Protein AF-A0A397EGX6-F1 (afdb_monomer)

Mean predicted aligned error: 10.91 Å

Nearest PDB structures (foldseek):
  8op8-assembly1_A  TM=8.442E-01  e=5.517E-14  Thermochaetoides thermophila
  6xmq-assembly1_A  TM=8.267E-01  e=3.565E-12  Saccharomyces cerevisiae S288C
  6xms-assembly1_A  TM=8.238E-01  e=6.002E-12  Saccharomyces cerevisiae S288C
  6xmp-assembly1_A  TM=8.247E-01  e=1.011E-11  Saccharomyces cerevisiae S288C
  6xmu-assembly1_A  TM=8.070E-01  e=1.516E-11  Saccharomyces cerevisiae S288C

pLDDT: mean 84.73, std 12.97, range [33.72, 96.94]

Sequence (310 aa):
MAKLTWTGRSITQLSLHRRRTNIGNLEYGLEHVPFLLLHAYNLFWCYQTSGQPYAIALEELEESGFDIQRILNPPTDEDLAGLAASALSSASAAGGATGADDVQIPPLPNPFLPGIAPLLCLLAVLCLHILMRLMQVWSTRVLTFIKYTPVATLSDATFVKVVPRAYRGKSVIVPLEQHVLSTGEKSAPFFMFQKHKYVGEQSNDDGSICFRKLKAPVTATVATYVNATGVASDAAYNRMLDLYGRNEFSIPQPTFIKMYQEQLVEPLTVFQIFSVLLYMLDEYWQYSLFTLVMILMFEGVTVFSRLKNL

Radius of gyration: 35.05 Å; Cα contacts (8 Å, |Δi|>4): 312; chains: 1; bounding box: 95×38×104 Å

Structure (mmCIF, N/CA/C/O backbone):
data_AF-A0A397EGX6-F1
#
_entry.id   AF-A0A397EGX6-F1
#
loop_
_atom_site.group_PDB
_atom_site.id
_atom_site.type_symbol
_atom_site.label_atom_id
_atom_site.label_alt_id
_atom_site.label_comp_id
_atom_site.label_asym_id
_atom_site.label_entity_id
_atom_site.label_seq_id
_atom_site.pdbx_PDB_ins_code
_atom_site.Cartn_x
_atom_site.Cartn_y
_atom_site.Cartn_z
_atom_site.occupancy
_atom_site.B_iso_or_equiv
_atom_site.auth_seq_id
_atom_site.auth_comp_id
_atom_site.auth_asym_id
_atom_site.auth_atom_id
_atom_site.pdbx_PDB_model_num
ATOM 1 N N . MET A 1 1 ? -31.038 -1.651 -1.223 1.00 50.75 1 MET A N 1
ATOM 2 C CA . MET A 1 1 ? -29.772 -1.670 -0.451 1.00 50.75 1 MET A CA 1
ATOM 3 C C . MET A 1 1 ? -30.131 -1.737 1.020 1.00 50.75 1 MET A C 1
ATOM 5 O O . MET A 1 1 ? -30.882 -0.875 1.460 1.00 50.75 1 MET A O 1
ATOM 9 N N . ALA A 1 2 ? -29.652 -2.742 1.758 1.00 59.97 2 ALA A N 1
ATOM 10 C CA . ALA A 1 2 ? -29.836 -2.784 3.207 1.00 59.97 2 ALA A CA 1
ATOM 11 C C . ALA A 1 2 ? -29.236 -1.513 3.830 1.00 59.97 2 ALA A C 1
ATOM 13 O O . ALA A 1 2 ? -28.121 -1.108 3.487 1.00 59.97 2 ALA A O 1
ATOM 14 N N . LYS A 1 3 ? -29.999 -0.837 4.691 1.00 78.00 3 LYS A N 1
ATOM 15 C CA . LYS A 1 3 ? -29.559 0.405 5.328 1.00 78.00 3 LYS A CA 1
ATOM 16 C C . LYS A 1 3 ? -28.495 0.060 6.368 1.00 78.00 3 LYS A C 1
ATOM 18 O O . LYS A 1 3 ? -28.801 -0.584 7.368 1.00 78.00 3 LYS A O 1
ATOM 23 N N . LEU A 1 4 ? -27.258 0.479 6.109 1.00 86.50 4 LEU A N 1
ATOM 24 C CA . LEU A 1 4 ? -26.134 0.290 7.017 1.00 86.50 4 LEU A CA 1
ATOM 25 C C . LEU A 1 4 ? -25.977 1.522 7.905 1.00 86.50 4 LEU A C 1
ATOM 27 O O . LEU A 1 4 ? -25.702 2.619 7.416 1.00 86.50 4 LEU A O 1
ATOM 31 N N . THR A 1 5 ? -26.157 1.344 9.206 1.00 90.00 5 THR A N 1
ATOM 32 C CA . THR A 1 5 ? -26.028 2.403 10.209 1.00 90.00 5 THR A CA 1
ATOM 33 C C . THR A 1 5 ? -24.951 2.049 11.227 1.00 90.00 5 THR A C 1
ATOM 35 O O . THR A 1 5 ? -24.509 0.906 11.348 1.00 90.00 5 THR A O 1
ATOM 38 N N . TRP A 1 6 ? -24.459 3.053 11.942 1.00 91.81 6 TRP A N 1
ATOM 39 C CA . TRP A 1 6 ? -23.494 2.861 13.016 1.00 91.81 6 TRP A CA 1
ATOM 40 C C . TRP A 1 6 ? -23.693 3.912 14.095 1.00 91.81 6 TRP A C 1
ATOM 42 O O . TRP A 1 6 ? -24.299 4.963 13.883 1.00 91.81 6 TRP A O 1
ATOM 52 N N . THR A 1 7 ? -23.148 3.633 15.271 1.00 88.88 7 THR A 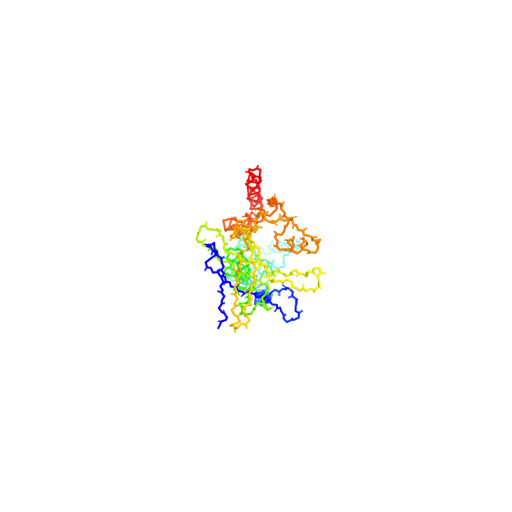N 1
ATOM 53 C CA . THR A 1 7 ? -23.179 4.563 16.402 1.00 88.88 7 THR A CA 1
ATOM 54 C C . THR A 1 7 ? -21.804 5.187 16.640 1.00 88.88 7 THR A C 1
ATOM 56 O O . THR A 1 7 ? -20.767 4.550 16.471 1.00 88.88 7 THR A O 1
ATOM 59 N N . GLY A 1 8 ? -21.790 6.447 17.077 1.00 83.44 8 GLY A N 1
ATOM 60 C CA . GLY A 1 8 ? -20.563 7.194 17.367 1.00 83.44 8 GLY A CA 1
ATOM 61 C C . GLY A 1 8 ? -20.232 8.260 16.319 1.00 83.44 8 GLY A C 1
ATOM 62 O O . GLY A 1 8 ? -20.730 8.247 15.203 1.00 83.44 8 GLY A O 1
ATOM 63 N N . ARG A 1 9 ? -19.393 9.229 16.711 1.00 84.94 9 ARG A N 1
ATOM 64 C CA . ARG A 1 9 ? -19.057 10.422 15.903 1.00 84.94 9 ARG A CA 1
ATOM 65 C C . ARG A 1 9 ? -17.713 10.319 15.166 1.00 84.94 9 ARG A C 1
ATOM 67 O O . ARG A 1 9 ? -17.294 11.278 14.522 1.00 84.94 9 ARG A O 1
ATOM 74 N N . SER A 1 10 ? -16.991 9.210 15.332 1.00 86.12 10 SER A N 1
ATOM 75 C CA . SER A 1 10 ? -15.648 8.999 14.771 1.00 86.12 10 SER A CA 1
ATOM 76 C C . SER A 1 10 ? -15.664 8.562 13.309 1.00 86.12 10 SER A C 1
ATOM 78 O O . SER A 1 10 ? -14.700 8.844 12.603 1.00 86.12 10 SER A O 1
ATOM 80 N N . ILE A 1 11 ? -16.729 7.892 12.870 1.00 92.38 11 ILE A N 1
ATOM 81 C CA . ILE A 1 11 ? -16.852 7.276 11.545 1.00 92.38 11 ILE A CA 1
ATOM 82 C C . ILE A 1 11 ? -17.800 8.121 10.692 1.00 92.38 11 ILE A C 1
ATOM 84 O O . ILE A 1 11 ? -18.885 8.480 11.153 1.00 92.38 11 ILE A O 1
ATOM 88 N N . THR A 1 12 ? -17.389 8.438 9.465 1.00 92.44 12 THR A N 1
ATOM 89 C CA . THR A 1 12 ? -18.201 9.167 8.474 1.00 92.44 12 THR A CA 1
ATOM 90 C C . THR A 1 12 ? -18.836 8.243 7.454 1.00 92.44 12 THR A C 1
ATOM 92 O O . THR A 1 12 ? -19.953 8.504 7.021 1.00 92.44 12 THR A O 1
ATOM 95 N N . GLN A 1 13 ? -18.138 7.177 7.064 1.00 92.38 13 GLN A N 1
ATOM 96 C CA . GLN A 1 13 ? -18.659 6.164 6.155 1.00 92.38 13 GLN A CA 1
ATOM 97 C C . GLN A 1 13 ? -18.202 4.784 6.607 1.00 92.38 13 GLN A C 1
ATOM 99 O O . GLN A 1 13 ? -17.049 4.586 7.002 1.00 92.38 13 GLN A O 1
ATOM 104 N N . LEU A 1 14 ? -19.112 3.826 6.504 1.00 93.19 14 LEU A N 1
ATOM 105 C CA . LEU A 1 14 ? -18.866 2.420 6.770 1.00 93.19 14 LEU A CA 1
ATOM 106 C C . LEU A 1 14 ? -19.406 1.624 5.583 1.00 93.19 14 LEU A C 1
ATOM 108 O O . LEU A 1 14 ? -20.445 1.971 5.027 1.00 93.19 14 LEU A O 1
ATOM 112 N N . SER A 1 15 ? -18.678 0.601 5.148 1.00 93.25 15 SER A N 1
ATOM 113 C CA . SER A 1 15 ? -19.135 -0.296 4.080 1.00 93.25 15 SER A CA 1
ATOM 114 C C . SER A 1 15 ? -18.637 -1.711 4.324 1.00 93.25 15 SER A C 1
ATOM 116 O O . SER A 1 15 ? -17.528 -1.902 4.829 1.00 93.25 15 SER A O 1
ATOM 118 N N . LEU A 1 16 ? -19.467 -2.688 3.973 1.00 93.81 16 LEU A N 1
ATOM 119 C CA . LEU A 1 16 ? -19.153 -4.106 4.079 1.00 93.81 16 LEU A CA 1
ATOM 120 C C . LEU A 1 16 ? -18.470 -4.583 2.801 1.00 93.81 16 LEU A C 1
ATOM 122 O O . LEU A 1 16 ? -18.855 -4.196 1.696 1.00 93.81 16 LEU A O 1
ATOM 126 N N . HIS A 1 17 ? -17.450 -5.415 2.963 1.00 94.31 17 HIS A N 1
ATOM 127 C CA . HIS A 1 17 ? -16.637 -5.930 1.872 1.00 94.31 17 HIS A CA 1
ATOM 128 C C . HIS A 1 17 ? -16.358 -7.417 2.057 1.00 94.31 17 HIS A C 1
ATOM 130 O O . HIS A 1 17 ? -16.232 -7.931 3.171 1.00 94.31 17 HIS A O 1
ATOM 136 N N . ARG A 1 18 ? -16.181 -8.101 0.934 1.00 91.75 18 ARG A N 1
ATOM 137 C CA . ARG A 1 18 ? -15.626 -9.453 0.861 1.00 91.75 18 ARG A CA 1
ATOM 138 C C . ARG A 1 18 ? -14.344 -9.409 0.043 1.00 91.75 18 ARG A C 1
ATOM 140 O O . ARG A 1 18 ? -14.235 -8.621 -0.898 1.00 91.75 18 ARG A O 1
ATOM 147 N N . ARG A 1 19 ? -13.354 -10.223 0.414 1.00 88.50 19 ARG A N 1
ATOM 148 C CA . ARG A 1 19 ? -12.120 -10.361 -0.373 1.00 88.50 19 ARG A CA 1
ATOM 149 C C . ARG A 1 19 ? -12.467 -11.003 -1.718 1.00 88.50 19 ARG A C 1
ATOM 151 O O . ARG A 1 19 ? -13.214 -11.978 -1.745 1.00 88.50 19 ARG A O 1
ATOM 158 N N . ARG A 1 20 ? -11.940 -10.467 -2.819 1.00 86.06 20 ARG A N 1
ATOM 159 C CA . ARG A 1 20 ? -12.033 -11.123 -4.129 1.00 86.06 20 ARG A CA 1
ATOM 160 C C . ARG A 1 20 ? -11.189 -12.393 -4.084 1.00 86.06 20 ARG A C 1
ATOM 162 O O . ARG A 1 20 ? -9.992 -12.317 -3.819 1.00 86.06 20 ARG A O 1
ATOM 169 N N . THR A 1 21 ? -11.823 -13.542 -4.280 1.00 72.81 21 THR A N 1
ATOM 170 C CA . THR A 1 21 ? -11.164 -14.850 -4.349 1.00 72.81 21 THR A CA 1
ATOM 171 C C . THR A 1 21 ? -11.138 -15.340 -5.793 1.00 72.81 21 THR A C 1
ATOM 173 O O . THR A 1 21 ? -12.028 -15.019 -6.582 1.00 72.81 21 THR A O 1
ATOM 176 N N . ASN A 1 22 ? -10.111 -16.113 -6.144 1.00 67.38 22 ASN A N 1
ATOM 177 C CA . ASN A 1 22 ? -10.022 -16.754 -7.453 1.00 67.38 22 ASN A CA 1
ATOM 178 C C . ASN A 1 22 ? -10.979 -17.943 -7.567 1.00 67.38 22 ASN A C 1
ATOM 180 O O . ASN A 1 22 ? -11.382 -18.542 -6.564 1.00 67.38 22 ASN A O 1
ATOM 184 N N . ILE A 1 23 ? -11.242 -18.353 -8.810 1.00 59.41 23 ILE A N 1
ATOM 185 C CA . ILE A 1 23 ? -11.746 -19.693 -9.124 1.00 59.41 23 ILE A CA 1
ATOM 186 C C . ILE A 1 23 ? -10.740 -20.697 -8.532 1.00 59.41 23 ILE A C 1
ATOM 188 O O . ILE A 1 23 ? -9.582 -20.722 -8.938 1.00 59.41 23 ILE A O 1
ATOM 192 N N . GLY A 1 24 ? -11.150 -21.452 -7.509 1.00 61.38 24 GLY A N 1
ATOM 193 C CA . GLY A 1 24 ? -10.287 -22.413 -6.803 1.00 61.38 24 GLY A CA 1
ATOM 194 C C . GLY A 1 24 ? -9.639 -21.922 -5.500 1.00 61.38 24 GLY A C 1
ATOM 195 O O . GLY A 1 24 ? -8.829 -22.644 -4.932 1.00 61.38 24 GLY A O 1
ATOM 196 N N . ASN A 1 25 ? -9.993 -20.736 -4.990 1.00 60.19 25 ASN A N 1
ATOM 197 C CA . ASN A 1 25 ? -9.567 -20.242 -3.668 1.00 60.19 25 ASN A CA 1
ATOM 198 C C . ASN A 1 25 ? -8.041 -20.061 -3.475 1.00 60.19 25 ASN A C 1
ATOM 200 O O . ASN A 1 25 ? -7.582 -19.920 -2.344 1.00 60.19 25 ASN A O 1
ATOM 204 N N . LEU A 1 26 ? -7.249 -20.014 -4.557 1.00 60.12 26 LEU A N 1
ATOM 205 C CA . LEU A 1 26 ? -5.851 -19.578 -4.479 1.00 60.12 26 LEU A CA 1
ATOM 206 C C . LEU A 1 26 ? -5.804 -18.101 -4.059 1.00 60.12 26 LEU A C 1
ATOM 208 O O . LEU A 1 26 ? -6.446 -17.250 -4.671 1.00 60.12 26 LEU A O 1
ATOM 212 N N . GLU A 1 27 ? -5.027 -17.788 -3.025 1.00 57.56 27 GLU A N 1
ATOM 213 C CA . GLU A 1 27 ? -4.970 -16.460 -2.392 1.00 57.56 27 GLU A CA 1
ATOM 214 C C . GLU A 1 27 ? -4.325 -15.348 -3.248 1.00 57.56 27 GLU A C 1
ATOM 216 O O . GLU A 1 27 ? -4.272 -14.187 -2.814 1.00 57.56 27 GLU A O 1
ATOM 221 N N . TYR A 1 28 ? -3.834 -15.686 -4.444 1.00 61.78 28 TYR A N 1
ATOM 222 C CA . TYR A 1 28 ? -3.252 -14.751 -5.407 1.00 61.78 28 TYR A CA 1
ATOM 223 C C . TYR A 1 28 ? -4.350 -13.970 -6.114 1.00 61.78 28 TYR A C 1
ATOM 225 O O . TYR A 1 28 ? -5.205 -14.563 -6.749 1.00 61.78 28 TYR A O 1
ATOM 233 N N . GLY A 1 29 ? -4.350 -12.645 -6.033 1.00 67.81 29 GLY A N 1
ATOM 234 C CA . GLY A 1 29 ? -5.421 -11.866 -6.640 1.00 67.81 29 GLY A CA 1
ATOM 235 C C . GLY A 1 29 ? -5.303 -11.751 -8.170 1.00 67.81 29 GLY A C 1
ATOM 236 O O . GLY A 1 29 ? -4.201 -11.629 -8.717 1.00 67.81 29 GLY A O 1
ATOM 237 N N . LEU A 1 30 ? -6.451 -11.786 -8.864 1.00 77.06 30 LEU A N 1
ATOM 238 C CA . LEU A 1 30 ? -6.568 -11.640 -10.326 1.00 77.06 30 LEU A CA 1
ATOM 239 C C . LEU A 1 30 ? -5.939 -10.348 -10.871 1.00 77.06 30 LEU A C 1
ATOM 241 O O . LEU A 1 30 ? -5.702 -10.252 -12.074 1.00 77.06 30 LEU A O 1
ATOM 245 N N . GLU A 1 31 ? -5.633 -9.365 -10.019 1.00 83.25 31 GLU A N 1
ATOM 246 C CA . GLU A 1 31 ? -4.974 -8.116 -10.414 1.00 83.25 31 GLU A CA 1
ATOM 247 C C . GLU A 1 31 ? -3.630 -8.317 -11.121 1.00 83.25 31 GLU A C 1
ATOM 249 O O . GLU A 1 31 ? -3.191 -7.446 -11.865 1.00 83.25 31 GLU A O 1
ATOM 254 N N . HIS A 1 32 ? -2.977 -9.462 -10.913 1.00 87.81 32 HIS A N 1
ATOM 255 C CA . HIS A 1 32 ? -1.688 -9.771 -11.526 1.00 87.81 32 HIS A CA 1
ATOM 256 C C . HIS A 1 32 ? -1.787 -10.416 -12.904 1.00 87.81 32 HIS A C 1
ATOM 258 O O . HIS A 1 32 ? -0.811 -10.377 -13.648 1.00 87.81 32 HIS A O 1
ATOM 264 N N . VAL A 1 33 ? -2.943 -10.975 -13.268 1.00 88.81 33 VAL A N 1
ATOM 265 C CA . VAL A 1 33 ? -3.111 -11.722 -14.523 1.00 88.81 33 VAL A CA 1
ATOM 266 C C . VAL A 1 33 ? -2.862 -10.844 -15.757 1.00 88.81 33 VAL A C 1
ATOM 268 O O . VAL A 1 33 ? -2.071 -11.260 -16.603 1.00 88.81 33 VAL A O 1
ATOM 271 N N . PRO A 1 34 ? -3.424 -9.619 -15.872 1.00 91.00 34 PRO A N 1
ATOM 272 C CA . PRO A 1 34 ? -3.149 -8.758 -17.022 1.00 91.00 34 PRO A CA 1
ATOM 273 C C . PRO A 1 34 ? -1.663 -8.416 -17.145 1.00 91.00 34 PRO A C 1
ATOM 275 O O . PRO A 1 34 ? -1.109 -8.446 -18.239 1.00 91.00 34 PRO A O 1
ATOM 278 N N . PHE A 1 35 ? -0.995 -8.155 -16.018 1.00 92.69 35 PHE A N 1
ATOM 279 C CA . PHE A 1 35 ? 0.438 -7.876 -16.011 1.00 92.69 35 PHE A CA 1
ATOM 280 C C . PHE A 1 35 ? 1.252 -9.100 -16.410 1.00 92.69 35 PHE A C 1
ATOM 282 O O . PHE A 1 35 ? 2.189 -8.949 -17.181 1.00 92.69 35 PHE A O 1
ATOM 289 N N . LEU A 1 36 ? 0.896 -10.302 -15.957 1.00 92.12 36 LEU A N 1
ATOM 290 C CA . LEU A 1 36 ? 1.585 -11.531 -16.352 1.00 92.12 36 LEU A CA 1
ATOM 291 C C . LEU A 1 36 ? 1.497 -11.759 -17.867 1.00 92.12 36 LEU A C 1
ATOM 293 O O . LEU A 1 36 ? 2.510 -12.056 -18.495 1.00 92.12 36 LEU A O 1
ATOM 297 N N . LEU A 1 37 ? 0.319 -11.544 -18.461 1.00 93.94 37 LEU A N 1
ATOM 298 C CA . LEU A 1 37 ? 0.134 -11.622 -19.913 1.00 93.94 37 LEU A CA 1
ATOM 299 C C . LEU A 1 37 ? 0.956 -10.558 -20.651 1.00 93.94 37 LEU A C 1
ATOM 301 O O . LEU A 1 37 ? 1.611 -10.873 -21.640 1.00 93.94 37 LEU A O 1
ATOM 305 N N . LEU A 1 38 ? 0.974 -9.318 -20.152 1.00 94.81 38 LEU A N 1
ATOM 306 C CA . LEU A 1 38 ? 1.794 -8.249 -20.725 1.00 94.81 38 LEU A CA 1
ATOM 307 C C . LEU A 1 38 ? 3.292 -8.555 -20.622 1.00 94.81 38 LEU A C 1
ATOM 309 O O . LEU A 1 38 ? 4.017 -8.317 -21.582 1.00 94.81 38 LEU A O 1
ATOM 313 N N . HIS A 1 39 ? 3.771 -9.100 -19.503 1.00 94.50 39 HIS A N 1
ATOM 314 C CA . HIS A 1 39 ? 5.172 -9.506 -19.362 1.00 94.50 39 HIS A CA 1
ATOM 315 C C . HIS A 1 39 ? 5.515 -10.628 -20.342 1.00 94.50 39 HIS A C 1
ATOM 317 O O . HIS A 1 39 ? 6.528 -10.531 -21.026 1.00 94.50 39 HIS A O 1
ATOM 323 N N . ALA A 1 40 ? 4.663 -11.649 -20.466 1.00 95.00 40 ALA A N 1
ATOM 324 C CA . ALA A 1 40 ? 4.864 -12.732 -21.426 1.00 95.00 40 ALA A CA 1
ATOM 325 C C . ALA A 1 40 ? 4.902 -12.216 -22.875 1.00 95.00 40 ALA A C 1
ATOM 327 O O . ALA A 1 40 ? 5.794 -12.586 -23.634 1.00 95.00 40 ALA A O 1
ATOM 328 N N . TYR A 1 41 ? 3.988 -11.310 -23.237 1.00 94.81 41 TYR A N 1
ATOM 329 C CA . TYR A 1 41 ? 3.961 -10.669 -24.554 1.00 94.81 41 TYR A CA 1
ATOM 330 C C . TYR A 1 41 ? 5.231 -9.854 -24.833 1.00 94.81 41 TYR A C 1
ATOM 332 O O . TYR A 1 41 ? 5.835 -9.996 -25.893 1.00 94.81 41 TYR A O 1
ATOM 340 N N . ASN A 1 42 ? 5.673 -9.030 -23.878 1.00 94.44 42 ASN A N 1
ATOM 341 C CA . ASN A 1 42 ? 6.896 -8.239 -24.038 1.00 94.44 42 ASN A CA 1
ATOM 342 C C . ASN A 1 42 ? 8.143 -9.125 -24.116 1.00 94.44 42 ASN A C 1
ATOM 344 O O . ASN A 1 42 ? 8.993 -8.892 -24.965 1.00 94.44 42 ASN A O 1
ATOM 348 N N . LEU A 1 43 ? 8.236 -10.170 -23.289 1.00 94.12 43 LEU A N 1
ATOM 349 C CA . LEU A 1 43 ? 9.343 -11.129 -23.334 1.00 94.12 43 LEU A CA 1
ATOM 350 C C . LEU A 1 43 ? 9.405 -11.873 -24.670 1.00 94.12 43 LEU A C 1
ATOM 352 O O . LEU A 1 43 ? 10.496 -12.066 -25.200 1.00 94.12 43 LEU A O 1
ATOM 356 N N . PHE A 1 44 ? 8.254 -12.247 -25.233 1.00 95.12 44 PHE A N 1
ATOM 357 C CA . PHE A 1 44 ? 8.182 -12.853 -26.561 1.00 95.12 44 PHE A CA 1
ATOM 358 C C . PHE A 1 44 ? 8.752 -11.924 -27.641 1.00 95.12 44 PHE A C 1
ATOM 360 O O . PHE A 1 44 ? 9.588 -12.346 -28.436 1.00 95.12 44 PHE A O 1
ATOM 367 N N . TRP A 1 45 ? 8.373 -10.643 -27.629 1.00 93.00 45 TRP A N 1
ATOM 368 C CA . TRP A 1 45 ? 8.910 -9.662 -28.575 1.00 93.00 45 TRP A CA 1
ATOM 369 C C . TRP A 1 45 ? 10.383 -9.328 -28.334 1.00 93.00 45 TRP A C 1
ATOM 371 O O . TRP A 1 45 ? 11.125 -9.158 -29.301 1.00 93.00 45 TRP A O 1
ATOM 381 N N . CYS A 1 46 ? 10.844 -9.290 -27.080 1.00 93.19 46 CYS A N 1
ATOM 382 C CA . CYS A 1 46 ? 12.272 -9.183 -26.778 1.00 93.19 46 CYS A CA 1
ATOM 383 C C . CYS A 1 46 ? 13.036 -10.365 -27.384 1.00 93.19 46 CYS A C 1
ATOM 385 O O . CYS A 1 46 ? 14.046 -10.171 -28.047 1.00 93.19 46 CYS A O 1
ATOM 387 N N . TYR A 1 47 ? 12.529 -11.587 -27.217 1.00 93.25 47 TYR A N 1
ATOM 388 C CA . TYR A 1 47 ? 13.150 -12.772 -27.799 1.00 93.25 47 TYR A CA 1
ATOM 389 C C . TYR A 1 47 ? 13.181 -12.708 -29.333 1.00 93.25 47 TYR A C 1
ATOM 391 O O . TYR A 1 47 ? 14.224 -12.939 -29.940 1.00 93.25 47 TYR A O 1
ATOM 399 N N . GLN A 1 48 ? 12.069 -12.325 -29.964 1.00 93.12 48 GLN A N 1
ATOM 400 C CA . GLN A 1 48 ? 11.963 -12.265 -31.423 1.00 93.12 48 GLN A CA 1
ATOM 401 C C . GLN A 1 48 ? 12.838 -11.174 -32.061 1.00 93.12 48 GLN A C 1
ATOM 403 O O . GLN A 1 48 ? 13.292 -11.340 -33.186 1.00 93.12 48 GLN A O 1
ATOM 408 N N . THR A 1 49 ? 13.081 -10.071 -31.350 1.00 92.12 49 THR A N 1
ATOM 409 C CA . THR A 1 49 ? 13.930 -8.951 -31.808 1.00 92.12 49 THR A CA 1
ATOM 410 C C . THR A 1 49 ? 15.366 -9.029 -31.284 1.00 92.12 49 THR A C 1
ATOM 412 O O . THR A 1 49 ? 16.116 -8.057 -31.388 1.00 92.12 49 THR A O 1
ATOM 415 N N . SER A 1 50 ? 15.759 -10.163 -30.695 1.00 91.19 50 SER A N 1
ATOM 416 C CA . SER A 1 50 ? 17.125 -10.370 -30.210 1.00 91.19 50 SER A CA 1
ATOM 417 C C . SER A 1 50 ? 18.138 -10.266 -31.354 1.00 91.19 50 SER A C 1
ATOM 419 O O . SER A 1 50 ? 17.957 -10.854 -32.417 1.00 91.19 50 SER A O 1
ATOM 421 N N . GLY A 1 51 ? 19.178 -9.453 -31.156 1.00 88.12 51 GLY A N 1
ATOM 422 C CA . GLY A 1 51 ? 20.237 -9.225 -32.142 1.00 88.12 51 GLY A CA 1
ATOM 423 C C . GLY A 1 51 ? 19.896 -8.234 -33.254 1.00 88.12 51 GLY A C 1
ATOM 424 O O . GLY A 1 51 ? 20.775 -7.891 -34.040 1.00 88.12 51 GLY A O 1
ATOM 425 N N . GLN A 1 52 ? 18.675 -7.691 -33.292 1.00 89.25 52 GLN A N 1
ATOM 426 C CA . GLN A 1 52 ? 18.300 -6.660 -34.266 1.00 89.25 52 GLN A CA 1
ATOM 427 C C . GLN A 1 52 ? 19.203 -5.406 -34.205 1.00 89.25 52 GLN A C 1
ATOM 429 O O . GLN A 1 52 ? 19.642 -4.958 -35.261 1.00 89.25 52 GLN A O 1
ATOM 434 N N . PRO A 1 53 ? 19.538 -4.840 -33.025 1.00 88.50 53 PRO A N 1
ATOM 435 C CA . PRO A 1 53 ? 20.431 -3.680 -32.937 1.00 88.50 53 PRO A CA 1
ATOM 436 C C . PRO A 1 53 ? 21.852 -3.986 -33.419 1.00 88.50 53 PRO A C 1
ATOM 438 O O . PRO A 1 53 ? 22.507 -3.123 -33.989 1.00 88.50 53 PRO A O 1
ATOM 441 N N . TYR A 1 54 ? 22.317 -5.218 -33.199 1.00 85.94 54 TYR A N 1
ATOM 442 C CA . TYR A 1 54 ? 23.622 -5.674 -33.666 1.00 85.94 54 TYR A CA 1
ATOM 443 C C . TYR A 1 54 ? 23.656 -5.803 -35.193 1.00 85.94 54 TYR A C 1
ATOM 445 O O . TYR A 1 54 ? 24.606 -5.347 -35.816 1.00 85.94 54 TYR A O 1
ATOM 453 N N . ALA A 1 55 ? 22.595 -6.347 -35.800 1.00 86.12 55 ALA A N 1
ATOM 454 C CA . ALA A 1 55 ? 22.464 -6.425 -37.254 1.00 86.12 55 ALA A CA 1
ATOM 455 C C . ALA A 1 55 ? 22.453 -5.034 -37.911 1.00 86.12 55 ALA A C 1
ATOM 457 O O . ALA A 1 55 ? 23.196 -4.808 -38.856 1.00 86.12 55 ALA A O 1
ATOM 458 N N . ILE A 1 56 ? 21.690 -4.085 -37.354 1.00 87.12 56 ILE A N 1
ATOM 459 C CA . ILE A 1 56 ? 21.648 -2.698 -37.849 1.00 87.12 56 ILE A CA 1
ATOM 460 C C . ILE A 1 56 ? 23.028 -2.030 -37.740 1.00 87.12 56 ILE A C 1
ATOM 462 O O . ILE A 1 56 ? 23.465 -1.369 -38.673 1.00 87.12 56 ILE A O 1
ATOM 466 N N . ALA A 1 57 ? 23.736 -2.228 -36.623 1.00 86.00 57 ALA A N 1
ATOM 467 C CA . ALA A 1 57 ? 25.081 -1.680 -36.446 1.00 86.00 57 ALA A CA 1
ATOM 468 C C . ALA A 1 57 ? 26.100 -2.276 -37.437 1.00 86.00 57 ALA A C 1
ATOM 470 O O . ALA A 1 57 ? 27.016 -1.577 -37.864 1.00 86.00 57 ALA A O 1
ATOM 471 N N . LEU A 1 58 ? 25.953 -3.553 -37.812 1.00 85.00 58 LEU A N 1
ATOM 472 C CA . LEU A 1 58 ? 26.778 -4.174 -38.851 1.00 85.00 58 LEU A CA 1
ATOM 473 C C . LEU A 1 58 ? 26.478 -3.600 -40.241 1.00 85.00 58 LEU A C 1
ATOM 475 O O . LEU A 1 58 ? 27.420 -3.311 -40.973 1.00 85.00 58 LEU A O 1
ATOM 479 N N . GLU A 1 59 ? 25.203 -3.396 -40.584 1.00 85.81 59 GLU A N 1
ATOM 480 C CA . GLU A 1 59 ? 24.799 -2.757 -41.847 1.00 85.81 59 GLU A CA 1
ATOM 481 C C . GLU A 1 59 ? 25.354 -1.324 -41.952 1.00 85.81 59 GLU A C 1
ATOM 483 O O . GLU A 1 59 ? 25.930 -0.953 -42.971 1.00 85.81 59 GLU A O 1
ATOM 488 N N . GLU A 1 60 ? 25.281 -0.535 -40.875 1.00 85.75 60 GLU A N 1
ATOM 489 C CA . GLU A 1 60 ? 25.817 0.836 -40.832 1.00 85.75 60 GLU A CA 1
ATOM 490 C C . GLU A 1 60 ? 27.350 0.882 -40.999 1.00 85.75 60 GLU A C 1
ATOM 492 O O . GLU A 1 60 ? 27.898 1.799 -41.622 1.00 85.75 60 GLU A O 1
ATOM 497 N N . LEU A 1 61 ? 28.060 -0.128 -40.485 1.00 83.25 61 LEU A N 1
ATOM 498 C CA . LEU A 1 61 ? 29.499 -0.296 -40.706 1.00 83.25 61 LEU A CA 1
ATOM 499 C C . LEU A 1 61 ? 29.822 -0.668 -42.160 1.00 83.25 61 LEU A C 1
ATOM 501 O O . LEU A 1 61 ? 30.791 -0.143 -42.711 1.00 83.25 61 LEU A O 1
ATOM 505 N N . GLU A 1 62 ? 29.016 -1.524 -42.792 1.00 82.69 62 GLU A N 1
ATOM 506 C CA . GLU A 1 62 ? 29.163 -1.866 -44.215 1.00 82.69 62 GLU A CA 1
ATOM 507 C C . GLU A 1 62 ? 29.002 -0.630 -45.101 1.00 82.69 62 GLU A C 1
ATOM 509 O O . GLU A 1 62 ? 29.851 -0.351 -45.949 1.00 82.69 62 GLU A O 1
ATOM 514 N N . GLU A 1 63 ? 27.946 0.154 -44.862 1.00 84.38 63 GLU A N 1
ATOM 515 C CA . GLU A 1 63 ? 27.672 1.397 -45.593 1.00 84.38 63 GLU A CA 1
ATOM 516 C C . GLU A 1 63 ? 28.780 2.440 -45.399 1.00 84.38 63 GLU A C 1
ATOM 518 O O . GLU A 1 63 ? 29.093 3.204 -46.314 1.00 84.38 63 GLU A O 1
ATOM 523 N N . SER A 1 64 ? 29.417 2.441 -44.227 1.00 82.25 64 SER A N 1
ATOM 524 C CA . SER A 1 64 ? 30.558 3.305 -43.911 1.00 82.25 64 SER A CA 1
ATOM 525 C C . SER A 1 64 ? 31.879 2.835 -44.546 1.00 82.25 64 SER A C 1
ATOM 527 O O . SER A 1 64 ? 32.891 3.528 -44.424 1.00 82.25 64 SER A O 1
ATOM 529 N N . GLY A 1 65 ? 31.886 1.693 -45.244 1.00 75.88 65 GLY A N 1
ATOM 530 C CA . GLY A 1 65 ? 33.040 1.163 -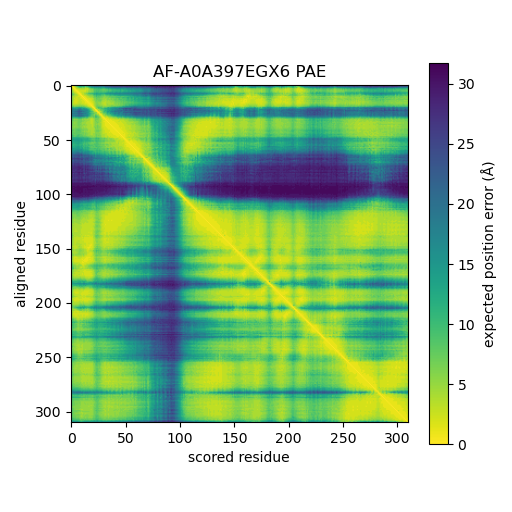45.976 1.00 75.88 65 GLY A CA 1
ATOM 531 C C . GLY A 1 65 ? 33.968 0.25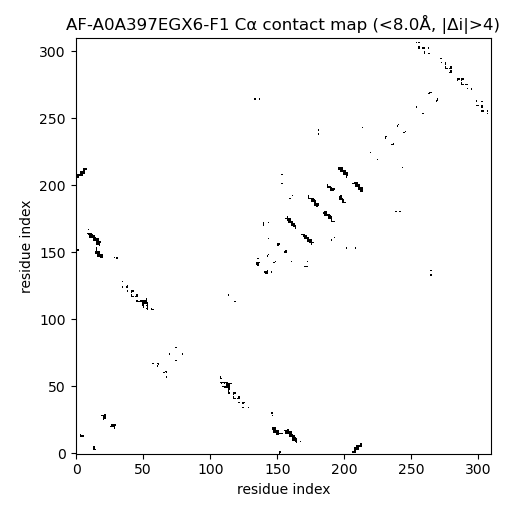6 -45.162 1.00 75.88 65 GLY A C 1
ATOM 532 O O . GLY A 1 65 ? 35.095 0.013 -45.597 1.00 75.88 65 GLY A O 1
ATOM 533 N N . PHE A 1 66 ? 33.533 -0.242 -43.999 1.00 75.44 66 PHE A N 1
ATOM 534 C CA . PHE A 1 66 ? 34.304 -1.208 -43.212 1.00 75.44 66 PHE A CA 1
ATOM 535 C C . PHE A 1 66 ? 34.128 -2.640 -43.738 1.00 75.44 66 PHE A C 1
ATOM 537 O O . PHE A 1 66 ? 33.030 -3.061 -44.096 1.00 75.44 66 PHE A O 1
ATOM 544 N N . ASP A 1 67 ? 35.208 -3.428 -43.728 1.00 73.81 67 ASP A N 1
ATOM 545 C CA . ASP A 1 67 ? 35.165 -4.847 -44.101 1.00 73.81 67 ASP A CA 1
ATOM 546 C C . ASP A 1 67 ? 34.633 -5.710 -42.941 1.00 73.81 67 ASP A C 1
ATOM 548 O O . ASP A 1 67 ? 35.362 -6.068 -42.010 1.00 73.81 67 ASP A O 1
ATOM 552 N N . ILE A 1 68 ? 33.346 -6.062 -42.997 1.00 71.56 68 ILE A N 1
ATOM 553 C CA . ILE A 1 68 ? 32.668 -6.847 -41.954 1.00 71.56 68 ILE A CA 1
ATOM 554 C C . ILE A 1 68 ? 33.281 -8.244 -41.781 1.00 71.56 68 ILE A C 1
ATOM 556 O O . ILE A 1 68 ? 33.338 -8.748 -40.656 1.00 71.56 68 ILE A O 1
ATOM 560 N N . GLN A 1 69 ? 33.755 -8.887 -42.858 1.00 68.25 69 GLN A N 1
ATOM 561 C CA . GLN A 1 69 ? 34.351 -10.230 -42.770 1.00 68.25 69 GLN A CA 1
ATOM 562 C C . GLN A 1 69 ? 35.607 -10.208 -41.900 1.00 68.25 69 GLN A C 1
ATOM 564 O O . GLN A 1 69 ? 35.803 -11.103 -41.079 1.00 68.25 69 GLN A O 1
ATOM 569 N N . ARG A 1 70 ? 36.403 -9.142 -42.021 1.00 67.00 70 ARG A N 1
ATOM 570 C CA . ARG A 1 70 ? 37.595 -8.901 -41.202 1.00 67.00 70 ARG A CA 1
ATOM 571 C C . ARG A 1 70 ? 37.263 -8.572 -39.739 1.00 67.00 70 ARG A C 1
ATOM 573 O O . ARG A 1 70 ? 38.073 -8.860 -38.864 1.00 67.00 70 ARG A O 1
ATOM 580 N N . ILE A 1 71 ? 36.093 -7.990 -39.461 1.00 69.38 71 ILE A N 1
ATOM 581 C CA . ILE A 1 71 ? 35.629 -7.664 -38.097 1.00 69.38 71 ILE A CA 1
ATOM 582 C C . ILE A 1 71 ? 35.072 -8.903 -37.380 1.00 69.38 71 ILE A C 1
ATOM 584 O O . ILE A 1 71 ? 35.368 -9.123 -36.207 1.00 69.38 71 ILE A O 1
ATOM 588 N N . LEU A 1 72 ? 34.263 -9.714 -38.070 1.00 71.25 72 LEU A N 1
ATOM 589 C CA . LEU A 1 72 ? 33.651 -10.921 -37.501 1.00 71.25 72 LEU A CA 1
ATOM 590 C C . LEU A 1 72 ? 34.660 -12.064 -37.335 1.00 71.25 72 LEU A C 1
ATOM 592 O O . LEU A 1 72 ? 34.591 -12.799 -36.352 1.00 71.25 72 LEU A O 1
ATOM 596 N N . ASN A 1 73 ? 35.596 -12.191 -38.278 1.00 72.56 73 ASN A N 1
ATOM 597 C CA . ASN A 1 73 ? 36.714 -13.122 -38.224 1.00 72.56 73 ASN A CA 1
ATOM 598 C C . ASN A 1 73 ? 38.015 -12.314 -38.216 1.00 72.56 73 ASN A C 1
ATOM 600 O O . ASN A 1 73 ? 38.572 -12.055 -39.288 1.00 72.56 73 ASN A O 1
ATOM 604 N N . PRO A 1 74 ? 38.501 -11.892 -37.033 1.00 69.62 74 PRO A N 1
ATOM 605 C CA . PRO A 1 74 ? 39.778 -11.208 -36.962 1.00 69.62 74 PRO A CA 1
ATOM 606 C C . PRO A 1 74 ? 40.864 -12.125 -37.548 1.00 69.62 74 PRO A C 1
ATOM 608 O O . PRO A 1 74 ? 40.940 -13.295 -37.156 1.00 69.62 74 PRO A O 1
ATOM 611 N N . PRO A 1 75 ? 41.677 -11.637 -38.504 1.00 66.75 75 PRO A N 1
ATOM 612 C CA . PRO A 1 75 ? 42.759 -12.420 -39.086 1.00 66.75 75 PRO A CA 1
ATOM 613 C C . PRO A 1 75 ? 43.698 -12.912 -37.986 1.00 66.75 75 PRO A C 1
ATOM 615 O O . PRO A 1 75 ? 44.005 -12.176 -37.045 1.00 66.75 75 PRO A O 1
ATOM 618 N N . THR A 1 76 ? 44.147 -14.160 -38.096 1.00 72.75 76 THR A N 1
ATOM 619 C CA . THR A 1 76 ? 45.137 -14.691 -37.158 1.00 72.75 76 THR A CA 1
ATOM 620 C C . THR A 1 76 ? 46.482 -13.990 -37.363 1.00 72.75 76 THR A C 1
ATOM 622 O O . THR A 1 76 ? 46.739 -13.428 -38.430 1.00 72.75 76 THR A O 1
ATOM 625 N N . ASP A 1 77 ? 47.370 -14.022 -36.365 1.00 71.56 77 ASP A N 1
ATOM 626 C CA . ASP A 1 77 ? 48.697 -13.393 -36.480 1.00 71.56 77 ASP A CA 1
ATOM 627 C C . ASP A 1 77 ? 49.495 -13.923 -37.695 1.00 71.56 77 ASP A C 1
ATOM 629 O O . ASP A 1 77 ? 50.275 -13.185 -38.301 1.00 71.56 77 ASP A O 1
ATOM 633 N N . GLU A 1 78 ? 49.259 -15.177 -38.104 1.00 69.56 78 GLU A N 1
ATOM 634 C CA . GLU A 1 78 ? 49.844 -15.784 -39.309 1.00 69.56 78 GLU A CA 1
ATOM 635 C C . GLU A 1 78 ? 49.278 -15.182 -40.606 1.00 69.56 78 GLU A C 1
ATOM 637 O O . GLU A 1 78 ? 50.041 -14.865 -41.524 1.00 69.56 78 GLU A O 1
ATOM 642 N N . ASP A 1 79 ? 47.962 -14.953 -40.669 1.00 68.12 79 ASP A N 1
ATOM 643 C CA . ASP A 1 79 ? 47.305 -14.295 -41.804 1.00 68.12 79 ASP A CA 1
ATOM 644 C C . ASP A 1 79 ? 47.762 -12.837 -41.936 1.00 68.12 79 ASP A C 1
ATOM 646 O O . ASP A 1 79 ? 47.991 -12.345 -43.044 1.00 68.12 79 ASP A O 1
ATOM 650 N N . LEU A 1 80 ? 47.953 -12.148 -40.805 1.00 68.12 80 LEU A N 1
ATOM 651 C CA . LEU A 1 80 ? 48.466 -10.778 -40.768 1.00 68.12 80 LEU A CA 1
ATOM 652 C C . LEU A 1 80 ? 49.912 -10.704 -41.271 1.00 68.12 80 LEU A C 1
ATOM 654 O O . LEU A 1 80 ? 50.248 -9.814 -42.055 1.00 68.12 80 LEU A O 1
ATOM 658 N N . ALA A 1 81 ? 50.757 -11.653 -40.858 1.00 67.56 81 ALA A N 1
ATOM 659 C CA . ALA A 1 81 ? 52.142 -11.755 -41.307 1.00 67.56 81 ALA A CA 1
ATOM 660 C C . ALA A 1 81 ? 52.236 -12.083 -42.807 1.00 67.56 81 ALA A C 1
ATOM 662 O O . ALA A 1 81 ? 53.047 -11.485 -43.519 1.00 67.56 81 ALA A O 1
ATOM 663 N N . GLY A 1 82 ? 51.382 -12.981 -43.309 1.00 69.69 82 GLY A N 1
ATOM 664 C CA . GLY A 1 82 ? 51.278 -13.310 -44.733 1.00 69.69 82 GLY A CA 1
ATOM 665 C C . GLY A 1 82 ? 50.790 -12.132 -45.580 1.00 69.69 82 GLY A C 1
ATOM 666 O O . GLY A 1 82 ? 51.374 -11.842 -46.626 1.00 69.69 82 GLY A O 1
ATOM 667 N N . LEU A 1 83 ? 49.779 -11.398 -45.106 1.00 68.62 83 LEU A N 1
ATOM 668 C CA . LEU A 1 83 ? 49.276 -10.181 -45.752 1.00 68.62 83 LEU A CA 1
ATOM 669 C C . LEU A 1 83 ? 50.337 -9.076 -45.776 1.00 68.62 83 LEU A C 1
ATOM 671 O O . LEU A 1 83 ? 50.567 -8.493 -46.835 1.00 68.62 83 LEU A O 1
ATOM 675 N N . ALA A 1 84 ? 51.045 -8.844 -44.668 1.00 65.25 84 ALA A N 1
ATOM 676 C CA . ALA A 1 84 ? 52.141 -7.878 -44.599 1.00 65.25 84 ALA A CA 1
ATOM 677 C C . ALA A 1 84 ? 53.300 -8.252 -45.538 1.00 65.25 84 ALA A C 1
ATOM 679 O O . ALA A 1 84 ? 53.806 -7.397 -46.265 1.00 65.25 84 ALA A O 1
ATOM 680 N N . ALA A 1 85 ? 53.683 -9.532 -45.591 1.00 65.81 85 ALA A N 1
ATOM 681 C CA . ALA A 1 85 ? 54.694 -10.028 -46.523 1.00 65.81 85 ALA A CA 1
ATOM 682 C C . ALA A 1 85 ? 54.247 -9.887 -47.990 1.00 65.81 85 ALA A C 1
ATOM 684 O O . ALA A 1 85 ? 55.040 -9.487 -48.845 1.00 65.81 85 ALA A O 1
ATOM 685 N N . SER A 1 86 ? 52.969 -10.156 -48.282 1.00 64.56 86 SER A N 1
ATOM 686 C CA . SER A 1 86 ? 52.395 -10.006 -49.623 1.00 64.56 86 SER A CA 1
ATOM 687 C C . SER A 1 86 ? 52.349 -8.541 -50.069 1.00 64.56 86 SER A C 1
ATOM 689 O O . SER A 1 86 ? 52.773 -8.251 -51.185 1.00 64.56 86 SER A O 1
ATOM 691 N N . ALA A 1 87 ? 51.960 -7.617 -49.182 1.00 64.25 87 ALA A N 1
ATOM 692 C CA . ALA A 1 87 ? 51.948 -6.175 -49.420 1.00 64.25 87 ALA A CA 1
ATOM 693 C C . ALA A 1 87 ? 53.362 -5.623 -49.655 1.00 64.25 87 ALA A C 1
ATOM 695 O O . ALA A 1 87 ? 53.576 -4.791 -50.535 1.00 64.25 87 ALA A O 1
ATOM 696 N N . LEU A 1 88 ? 54.356 -6.135 -48.921 1.00 64.88 88 LEU A N 1
ATOM 697 C CA . LEU A 1 88 ? 55.758 -5.771 -49.125 1.00 64.88 88 LEU A CA 1
ATOM 698 C C . LEU A 1 88 ? 56.294 -6.281 -50.475 1.00 64.88 88 LEU A C 1
ATOM 700 O O . LEU A 1 88 ? 57.120 -5.620 -51.100 1.00 64.88 88 LEU A O 1
ATOM 704 N N . SER A 1 89 ? 55.810 -7.436 -50.943 1.00 63.25 89 SER A N 1
ATOM 705 C CA . SER A 1 89 ? 56.186 -8.011 -52.243 1.00 63.25 89 SER A CA 1
ATOM 706 C C . SER A 1 89 ? 55.500 -7.327 -53.437 1.00 63.25 89 SER A C 1
ATOM 708 O O . SER A 1 89 ? 56.104 -7.192 -54.504 1.00 63.25 89 SER A O 1
ATOM 710 N N . SER A 1 90 ? 54.265 -6.844 -53.260 1.00 55.97 90 SER A N 1
ATOM 711 C CA . SER A 1 90 ? 53.477 -6.148 -54.286 1.00 55.97 90 SER A CA 1
ATOM 712 C C . SER A 1 90 ? 53.750 -4.641 -54.358 1.00 55.97 90 SER A C 1
ATOM 714 O O . SER A 1 90 ? 53.437 -4.021 -55.372 1.00 55.97 90 SER A O 1
ATOM 716 N N . ALA A 1 91 ? 54.456 -4.063 -53.378 1.00 50.75 91 ALA A N 1
ATOM 717 C CA . ALA A 1 91 ? 54.898 -2.663 -53.366 1.00 50.75 91 ALA A CA 1
ATOM 718 C C . ALA A 1 91 ? 55.868 -2.263 -54.508 1.00 50.75 91 ALA A C 1
ATOM 720 O O . ALA A 1 91 ? 56.314 -1.117 -54.564 1.00 50.75 91 ALA A O 1
ATOM 721 N N . SER A 1 92 ? 56.192 -3.170 -55.439 1.00 49.03 92 SER A N 1
ATOM 722 C CA . SER A 1 92 ? 56.932 -2.846 -56.667 1.00 49.03 92 SER A CA 1
ATOM 723 C C . SER A 1 92 ? 56.047 -2.415 -57.849 1.00 49.03 92 SER A C 1
ATOM 725 O O . SER A 1 92 ? 56.585 -1.944 -58.853 1.00 49.03 92 SER A O 1
ATOM 727 N N . ALA A 1 93 ? 54.713 -2.493 -57.752 1.00 46.16 93 ALA A N 1
ATOM 728 C CA . ALA A 1 93 ? 53.817 -1.981 -58.789 1.00 46.16 93 ALA A CA 1
ATOM 729 C C . ALA A 1 93 ? 52.487 -1.453 -58.218 1.00 46.16 93 ALA A C 1
ATOM 731 O O . ALA A 1 93 ? 51.698 -2.206 -57.664 1.00 46.16 93 ALA A O 1
ATOM 732 N N . ALA A 1 94 ? 52.228 -0.170 -58.489 1.00 35.53 94 ALA A N 1
ATOM 733 C CA . ALA A 1 94 ? 51.027 0.618 -58.187 1.00 35.53 94 ALA A CA 1
ATOM 734 C C . ALA A 1 94 ? 50.930 1.214 -56.769 1.00 35.53 94 ALA A C 1
ATOM 736 O O . ALA A 1 94 ? 50.930 0.534 -55.749 1.00 35.53 94 ALA A O 1
ATOM 737 N N . GLY A 1 95 ? 50.846 2.548 -56.746 1.00 43.94 95 GLY A N 1
ATOM 738 C CA . GLY A 1 95 ? 50.620 3.350 -55.555 1.00 43.94 95 GLY A CA 1
ATOM 739 C C . GLY A 1 95 ? 49.151 3.416 -55.142 1.00 43.94 95 GLY A C 1
ATOM 740 O O . GLY A 1 95 ? 48.252 3.149 -55.936 1.00 43.94 95 GLY A O 1
ATOM 741 N N . GLY A 1 96 ? 48.944 3.868 -53.904 1.00 41.81 96 GLY A N 1
ATOM 742 C CA . GLY A 1 96 ? 47.649 4.310 -53.394 1.00 41.81 96 GLY A CA 1
ATOM 743 C C . GLY A 1 96 ? 46.873 3.257 -52.607 1.00 41.81 96 GLY A C 1
ATOM 744 O O . GLY A 1 96 ? 45.777 2.893 -53.007 1.00 41.81 96 GLY A O 1
ATOM 745 N N . ALA A 1 97 ? 47.392 2.830 -51.456 1.00 35.59 97 ALA A N 1
ATOM 746 C CA . ALA A 1 97 ? 46.547 2.344 -50.367 1.00 35.59 97 ALA A CA 1
ATOM 747 C C . ALA A 1 97 ? 46.570 3.426 -49.283 1.00 35.59 97 ALA A C 1
ATOM 749 O O . ALA A 1 97 ? 47.532 3.573 -48.531 1.00 35.59 97 ALA A O 1
ATOM 750 N N . THR A 1 98 ? 45.553 4.283 -49.300 1.00 33.72 98 THR A N 1
ATOM 751 C CA . THR A 1 98 ? 45.274 5.229 -48.222 1.00 33.72 98 THR A CA 1
ATOM 752 C C . THR A 1 98 ? 45.093 4.443 -46.930 1.00 33.72 98 THR A C 1
ATOM 754 O O . THR A 1 98 ? 44.239 3.563 -46.879 1.00 33.72 98 THR A O 1
ATOM 757 N N . GLY A 1 99 ? 45.892 4.764 -45.911 1.00 39.16 99 GLY A N 1
ATOM 758 C CA . GLY A 1 99 ? 45.743 4.245 -44.555 1.00 39.16 99 GLY A CA 1
ATOM 759 C C . GLY A 1 99 ? 44.403 4.666 -43.959 1.00 39.16 99 GLY A C 1
ATOM 760 O O . GLY A 1 99 ? 44.307 5.697 -43.301 1.00 39.16 99 GLY A O 1
ATOM 761 N N . ALA A 1 100 ? 43.373 3.871 -44.229 1.00 38.66 100 ALA A N 1
ATOM 762 C CA . ALA A 1 100 ? 42.081 3.908 -43.554 1.00 38.66 100 ALA A CA 1
ATOM 763 C C . ALA A 1 100 ? 42.050 2.944 -42.348 1.00 38.66 100 ALA A C 1
ATOM 765 O O . ALA A 1 100 ? 40.994 2.719 -41.770 1.00 38.66 100 ALA A O 1
ATOM 766 N N . ASP A 1 101 ? 43.201 2.383 -41.961 1.00 41.94 101 ASP A N 1
ATOM 767 C CA . ASP A 1 101 ? 43.295 1.297 -40.976 1.00 41.94 101 ASP A CA 1
ATOM 768 C C . ASP A 1 101 ? 43.312 1.759 -39.505 1.00 41.94 101 ASP A C 1
ATOM 770 O O . ASP A 1 101 ? 43.344 0.922 -38.610 1.00 41.94 101 ASP A O 1
ATOM 774 N N . ASP A 1 102 ? 43.210 3.066 -39.236 1.00 44.69 102 ASP A N 1
ATOM 775 C CA . ASP A 1 102 ? 43.141 3.618 -37.871 1.00 44.69 102 ASP A CA 1
ATOM 776 C C . ASP A 1 102 ? 41.760 4.208 -37.525 1.00 44.69 102 ASP A C 1
ATOM 778 O O . ASP A 1 102 ? 41.627 4.997 -36.584 1.00 44.69 102 ASP A O 1
ATOM 782 N N . VAL A 1 103 ? 40.696 3.867 -38.266 1.00 56.56 103 VAL A N 1
ATOM 783 C CA . VAL A 1 103 ? 39.347 4.247 -37.825 1.00 56.56 103 VAL A CA 1
ATOM 784 C C . VAL A 1 103 ? 38.927 3.292 -36.715 1.00 56.56 103 VAL A C 1
ATOM 786 O O . VAL A 1 103 ? 38.547 2.148 -36.949 1.00 56.56 103 VAL A O 1
ATOM 789 N N . GLN A 1 104 ? 39.045 3.779 -35.482 1.00 59.22 104 GLN A N 1
ATOM 790 C CA . GLN A 1 104 ? 38.604 3.117 -34.263 1.00 59.22 104 GLN A CA 1
ATOM 791 C C . GLN A 1 104 ? 37.155 2.641 -34.449 1.00 59.22 104 GLN A C 1
ATOM 793 O O . GLN A 1 104 ? 36.235 3.457 -34.512 1.00 59.22 104 GLN A O 1
ATOM 798 N N . ILE A 1 105 ? 36.973 1.326 -34.609 1.00 64.88 105 ILE A N 1
ATOM 799 C CA . ILE A 1 105 ? 35.664 0.718 -34.867 1.00 64.88 105 ILE A CA 1
ATOM 800 C C . ILE A 1 105 ? 34.730 1.147 -33.726 1.00 64.88 105 ILE A C 1
ATOM 802 O O . ILE A 1 105 ? 35.087 0.949 -32.557 1.00 64.88 105 ILE A O 1
ATOM 806 N N . PRO A 1 106 ? 33.565 1.754 -34.018 1.00 69.81 106 PRO A N 1
ATOM 807 C CA . PRO A 1 106 ? 32.614 2.095 -32.976 1.00 69.81 106 PRO A CA 1
ATOM 808 C C . PRO A 1 106 ? 32.212 0.822 -32.214 1.00 69.81 106 PRO A C 1
ATOM 810 O O . PRO A 1 106 ? 32.063 -0.243 -32.820 1.00 69.81 106 PRO A O 1
ATOM 813 N N . PRO A 1 107 ? 32.061 0.893 -30.881 1.00 75.50 107 PRO A N 1
ATOM 814 C CA . PRO A 1 107 ? 31.749 -0.281 -30.080 1.00 75.50 107 PRO A CA 1
ATOM 815 C C . PRO A 1 107 ? 30.428 -0.902 -30.545 1.00 75.50 107 PRO A C 1
ATOM 817 O O . PRO A 1 107 ? 29.383 -0.251 -30.534 1.00 75.50 107 PRO A O 1
ATOM 820 N N . LEU A 1 108 ? 30.480 -2.173 -30.948 1.00 80.00 108 LEU A N 1
ATOM 821 C CA . LEU A 1 108 ? 29.298 -2.904 -31.390 1.00 80.00 108 LEU A CA 1
ATOM 822 C C . LEU A 1 108 ? 28.387 -3.242 -30.195 1.00 80.00 108 LEU A C 1
ATOM 824 O O . LEU A 1 108 ? 28.882 -3.641 -29.134 1.00 80.00 108 LEU A O 1
ATOM 828 N N . PRO A 1 109 ? 27.054 -3.141 -30.356 1.00 83.44 109 PRO A N 1
ATOM 829 C CA . PRO A 1 109 ? 26.103 -3.618 -29.359 1.00 83.44 109 PRO A CA 1
ATOM 830 C C . PRO A 1 109 ? 26.281 -5.113 -29.061 1.00 83.44 109 PRO A C 1
ATOM 832 O O . PRO A 1 109 ? 26.790 -5.874 -29.879 1.00 83.44 109 PRO A O 1
ATOM 835 N N . ASN A 1 110 ? 25.802 -5.571 -27.902 1.00 85.12 110 ASN A N 1
ATOM 836 C CA . ASN A 1 110 ? 25.791 -7.003 -27.593 1.00 85.12 110 ASN A CA 1
ATOM 837 C C . ASN A 1 110 ? 24.959 -7.772 -28.652 1.00 85.12 110 ASN A C 1
ATOM 839 O O . ASN A 1 110 ? 23.804 -7.396 -28.876 1.00 85.12 110 ASN A O 1
ATOM 843 N N . PRO A 1 111 ? 25.475 -8.872 -29.238 1.00 84.25 111 PRO A N 1
ATOM 844 C CA . PRO A 1 111 ? 24.753 -9.687 -30.221 1.00 84.25 111 PRO A CA 1
ATOM 845 C C . PRO A 1 111 ? 23.386 -10.206 -29.762 1.00 84.25 111 PRO A C 1
ATOM 847 O O . PRO A 1 111 ? 22.532 -10.509 -30.586 1.00 84.25 111 PRO A O 1
ATOM 850 N N . PHE A 1 112 ? 23.154 -10.307 -28.452 1.00 87.19 112 PHE A N 1
ATOM 851 C CA . PHE A 1 112 ? 21.886 -10.775 -27.884 1.00 87.19 112 PHE A CA 1
ATOM 852 C C . PHE A 1 112 ? 20.960 -9.642 -27.425 1.00 87.19 112 PHE A C 1
ATOM 854 O O . PHE A 1 112 ? 19.914 -9.917 -26.833 1.00 87.19 112 PHE A O 1
ATOM 861 N N . LEU A 1 113 ? 21.319 -8.373 -27.659 1.00 88.50 113 LEU A N 1
ATOM 862 C CA . LEU A 1 113 ? 20.495 -7.239 -27.247 1.00 88.50 113 LEU A CA 1
ATOM 863 C C . LEU A 1 113 ? 19.164 -7.263 -28.025 1.00 88.50 113 LEU A C 1
ATOM 865 O O . LEU A 1 113 ? 19.185 -7.258 -29.257 1.00 88.50 113 LEU A O 1
ATOM 869 N N . PRO A 1 114 ? 18.003 -7.305 -27.351 1.00 91.62 114 PRO A N 1
ATOM 870 C CA . PRO A 1 114 ? 16.714 -7.169 -28.017 1.00 91.62 114 PRO A CA 1
ATOM 871 C C . PRO A 1 114 ? 16.493 -5.742 -28.526 1.00 91.62 114 PRO A C 1
ATOM 873 O O . PRO A 1 114 ? 17.194 -4.806 -28.135 1.00 91.62 114 PRO A O 1
ATOM 876 N N . GLY A 1 115 ? 15.490 -5.566 -29.387 1.00 89.94 115 GLY A N 1
ATOM 877 C CA . GLY A 1 115 ? 15.130 -4.254 -29.912 1.00 89.94 115 GLY A CA 1
ATOM 878 C C . GLY A 1 115 ? 14.813 -3.237 -28.804 1.00 89.94 115 GLY A C 1
ATOM 879 O O . GLY A 1 115 ? 14.267 -3.572 -27.750 1.00 89.94 115 GLY A O 1
ATOM 880 N N . ILE A 1 116 ? 15.103 -1.959 -29.063 1.00 90.69 116 ILE A N 1
ATOM 881 C CA . ILE A 1 116 ? 14.896 -0.870 -28.089 1.00 90.69 116 ILE A CA 1
ATOM 882 C C . ILE A 1 116 ? 13.411 -0.726 -27.717 1.00 90.69 116 ILE A C 1
ATOM 884 O O . ILE A 1 116 ? 13.073 -0.554 -26.548 1.00 90.69 116 ILE A O 1
ATOM 888 N N . ALA A 1 117 ? 12.507 -0.833 -28.696 1.00 92.56 117 ALA A N 1
ATOM 889 C CA . ALA A 1 117 ? 11.069 -0.694 -28.466 1.00 92.56 117 ALA A CA 1
ATOM 890 C C . ALA A 1 117 ? 10.508 -1.720 -27.453 1.00 92.56 117 ALA A C 1
ATOM 892 O O . ALA A 1 117 ? 9.922 -1.289 -26.455 1.00 92.56 117 ALA A O 1
ATOM 893 N N . PRO A 1 118 ? 10.699 -3.046 -27.621 1.00 92.50 118 PRO A N 1
ATOM 894 C CA . PRO A 1 118 ? 10.211 -4.018 -26.643 1.00 92.50 118 PRO A CA 1
ATOM 895 C C . PRO A 1 118 ? 10.897 -3.900 -25.272 1.00 92.50 118 PRO A C 1
ATOM 897 O O . PRO A 1 118 ? 10.237 -4.140 -24.262 1.00 92.50 118 PRO A O 1
ATOM 900 N N . LEU A 1 119 ? 12.156 -3.445 -25.195 1.00 91.25 119 LEU A N 1
ATOM 901 C CA . LEU A 1 119 ? 12.811 -3.129 -23.916 1.00 91.25 119 LEU A CA 1
ATOM 902 C C . LEU A 1 119 ? 12.127 -1.978 -23.171 1.00 91.25 119 LEU A C 1
ATOM 904 O O . LEU A 1 119 ? 11.846 -2.096 -21.977 1.00 91.25 119 LEU A O 1
ATOM 908 N N . LEU A 1 120 ? 11.823 -0.878 -23.866 1.00 92.56 120 LEU A N 1
ATOM 909 C CA . LEU A 1 120 ? 11.107 0.255 -23.275 1.00 92.56 120 LEU A CA 1
ATOM 910 C C . LEU A 1 120 ? 9.697 -0.144 -22.833 1.00 92.56 120 LEU A C 1
ATOM 912 O O . LEU A 1 120 ? 9.254 0.247 -21.751 1.00 92.56 120 LEU A O 1
ATOM 916 N N . CYS A 1 121 ? 9.000 -0.960 -23.628 1.00 94.50 121 CYS A N 1
ATOM 917 C CA . CYS A 1 121 ? 7.694 -1.492 -23.252 1.00 94.50 121 CYS A CA 1
ATOM 918 C C . CYS A 1 121 ? 7.778 -2.408 -22.023 1.00 94.50 121 CYS A C 1
ATOM 920 O O . CYS A 1 121 ? 6.946 -2.288 -21.121 1.00 94.50 121 CYS A O 1
ATOM 922 N N . LEU A 1 122 ? 8.795 -3.270 -21.937 1.00 93.88 122 LEU A N 1
ATOM 923 C CA . LEU A 1 122 ? 9.037 -4.121 -20.771 1.00 93.88 122 LEU A CA 1
ATOM 924 C C . LEU A 1 122 ? 9.283 -3.279 -19.514 1.00 93.88 122 LEU A C 1
ATOM 926 O O . LEU A 1 122 ? 8.634 -3.512 -18.491 1.00 93.88 122 LEU A O 1
ATOM 930 N N . LEU A 1 123 ? 10.156 -2.270 -19.597 1.00 92.56 123 LEU A N 1
ATOM 931 C CA . LEU A 1 123 ? 10.424 -1.344 -18.494 1.00 92.56 123 LEU A CA 1
ATOM 932 C C . LEU A 1 123 ? 9.147 -0.616 -18.056 1.00 92.56 123 LEU A C 1
ATOM 934 O O . LEU A 1 123 ? 8.841 -0.566 -16.866 1.00 92.56 12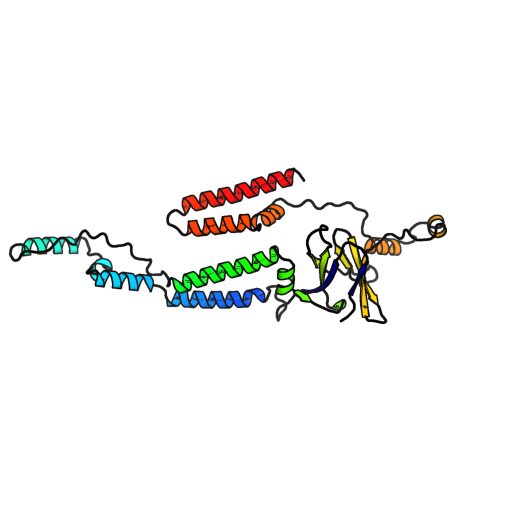3 LEU A O 1
ATOM 938 N N . ALA A 1 124 ? 8.361 -0.107 -19.007 1.00 94.25 124 ALA A N 1
ATOM 939 C CA . ALA A 1 124 ? 7.104 0.574 -18.717 1.00 94.25 124 ALA A CA 1
ATOM 940 C C . ALA A 1 124 ? 6.098 -0.347 -18.009 1.00 94.25 124 ALA A C 1
ATOM 942 O O . ALA A 1 124 ? 5.488 0.055 -17.016 1.00 94.25 124 ALA A O 1
ATOM 943 N N . VAL A 1 125 ? 5.942 -1.593 -18.468 1.00 95.94 125 VAL A N 1
ATOM 944 C CA . VAL A 1 125 ? 5.050 -2.577 -17.834 1.00 95.94 125 VAL A CA 1
ATOM 945 C C . VAL A 1 125 ? 5.522 -2.918 -16.419 1.00 95.94 125 VAL A C 1
ATOM 947 O O . VAL A 1 125 ? 4.691 -2.974 -15.508 1.00 95.94 125 VAL A O 1
ATOM 950 N N . LEU A 1 126 ? 6.831 -3.070 -16.205 1.00 93.81 126 LEU A N 1
ATOM 951 C CA . LEU A 1 126 ? 7.417 -3.298 -14.883 1.00 93.81 126 LEU A CA 1
ATOM 952 C C . LEU A 1 126 ? 7.150 -2.117 -13.939 1.00 93.81 126 LEU A C 1
ATOM 954 O O . LEU A 1 126 ? 6.645 -2.310 -12.829 1.00 93.81 126 LEU A O 1
ATOM 958 N N . CYS A 1 127 ? 7.396 -0.886 -14.393 1.00 93.56 127 CYS A N 1
ATOM 959 C CA . CYS A 1 127 ? 7.106 0.327 -13.629 1.00 93.56 127 CYS A CA 1
ATOM 960 C C . CYS A 1 127 ? 5.616 0.441 -13.281 1.00 93.56 127 CYS A C 1
ATOM 962 O O . CYS A 1 127 ? 5.274 0.712 -12.130 1.00 93.56 127 CYS A O 1
ATOM 964 N N . LEU A 1 128 ? 4.716 0.187 -14.236 1.00 94.88 128 LEU A N 1
ATOM 965 C CA . LEU A 1 128 ? 3.267 0.225 -14.011 1.00 94.88 128 LEU A CA 1
ATOM 966 C C . LEU A 1 128 ? 2.799 -0.858 -13.030 1.00 94.88 128 LEU A C 1
ATOM 968 O O . LEU A 1 128 ? 1.923 -0.599 -12.202 1.00 94.88 128 LEU A O 1
ATOM 972 N N . HIS A 1 129 ? 3.387 -2.056 -13.078 1.00 94.62 129 HIS A N 1
ATOM 973 C CA . HIS A 1 129 ? 3.072 -3.145 -12.147 1.00 94.62 129 HIS A CA 1
ATOM 974 C C . HIS A 1 129 ? 3.496 -2.782 -10.719 1.00 94.62 129 HIS A C 1
ATOM 976 O O . HIS A 1 129 ? 2.700 -2.911 -9.781 1.00 94.62 129 HIS A O 1
ATOM 982 N N . ILE A 1 130 ? 4.715 -2.263 -10.546 1.00 93.44 130 ILE A N 1
ATOM 983 C CA . ILE A 1 130 ? 5.208 -1.776 -9.249 1.00 93.44 130 ILE A CA 1
ATOM 984 C C . ILE A 1 130 ? 4.330 -0.622 -8.750 1.00 93.44 130 ILE A C 1
ATOM 986 O O . ILE A 1 130 ? 3.869 -0.646 -7.606 1.00 93.44 130 ILE A O 1
ATOM 990 N N . LEU A 1 131 ? 4.012 0.345 -9.612 1.00 93.56 131 LEU A N 1
ATOM 991 C CA . LEU A 1 131 ? 3.171 1.490 -9.268 1.00 93.56 131 LEU A CA 1
ATOM 992 C C . LEU A 1 131 ? 1.767 1.058 -8.834 1.00 93.56 131 LEU A C 1
ATOM 994 O O . LEU A 1 131 ? 1.264 1.545 -7.823 1.00 93.56 131 LEU A O 1
ATOM 998 N N . MET A 1 132 ? 1.146 0.095 -9.522 1.00 93.31 132 MET A N 1
ATOM 999 C CA . MET A 1 132 ? -0.140 -0.475 -9.103 1.00 93.31 132 MET A CA 1
ATOM 1000 C C . MET A 1 132 ? -0.063 -1.018 -7.667 1.00 93.31 132 MET A C 1
ATOM 1002 O O . MET A 1 132 ? -1.010 -0.857 -6.891 1.00 93.31 132 MET A O 1
ATOM 1006 N N . ARG A 1 133 ? 1.043 -1.668 -7.289 1.00 92.19 133 ARG A N 1
ATOM 1007 C CA . ARG A 1 133 ? 1.230 -2.206 -5.933 1.00 92.19 133 ARG A CA 1
ATOM 1008 C C . ARG A 1 133 ? 1.426 -1.104 -4.901 1.00 92.19 133 ARG A C 1
ATOM 1010 O O . ARG A 1 133 ? 0.793 -1.158 -3.849 1.00 92.19 133 ARG A O 1
ATOM 1017 N N . LEU A 1 134 ? 2.218 -0.087 -5.214 1.00 94.00 134 LEU A N 1
ATOM 1018 C CA . LEU A 1 134 ? 2.420 1.068 -4.337 1.00 94.00 134 LEU A CA 1
ATOM 1019 C C . LEU A 1 134 ? 1.129 1.865 -4.127 1.00 94.00 134 LEU A C 1
ATOM 1021 O O . LEU A 1 134 ? 0.791 2.218 -2.999 1.00 94.00 134 LEU A O 1
ATOM 1025 N N . MET A 1 135 ? 0.325 2.045 -5.175 1.00 93.62 135 MET A N 1
ATOM 1026 C CA . MET A 1 135 ? -0.968 2.728 -5.082 1.00 93.62 135 MET A CA 1
ATOM 1027 C C . MET A 1 135 ? -1.947 2.030 -4.127 1.00 93.62 135 MET A C 1
ATOM 1029 O O . MET A 1 135 ? -2.756 2.701 -3.484 1.00 93.62 135 MET A O 1
ATOM 1033 N N . GLN A 1 136 ? -1.866 0.703 -3.978 1.00 92.50 136 GLN A N 1
ATOM 1034 C CA . GLN A 1 136 ? -2.649 -0.038 -2.978 1.00 92.50 136 GLN A CA 1
ATOM 1035 C C . GLN A 1 136 ? -2.190 0.247 -1.541 1.00 92.50 136 GLN A C 1
ATOM 1037 O O . GLN A 1 136 ? -3.014 0.227 -0.628 1.00 92.50 136 GLN A O 1
ATOM 1042 N N . VAL A 1 137 ? -0.901 0.525 -1.335 1.00 91.69 137 VAL A N 1
ATOM 1043 C CA . VAL A 1 137 ? -0.344 0.900 -0.027 1.00 91.69 137 VAL A CA 1
ATOM 1044 C C . VAL A 1 137 ? -0.715 2.344 0.316 1.00 91.69 137 VAL A C 1
ATOM 1046 O O . VAL A 1 137 ? -1.153 2.629 1.429 1.00 91.69 137 VAL A O 1
ATOM 1049 N N . TRP A 1 138 ? -0.607 3.255 -0.651 1.00 92.50 138 TRP A N 1
ATOM 1050 C CA . TRP A 1 138 ? -0.859 4.684 -0.438 1.00 92.50 138 TRP A CA 1
ATOM 1051 C C . TRP A 1 138 ? -2.342 5.037 -0.353 1.00 92.50 138 TRP A C 1
ATOM 1053 O O . TRP A 1 138 ? -2.718 5.997 0.322 1.00 92.50 138 TRP A O 1
ATOM 1063 N N . SER A 1 139 ? -3.206 4.264 -1.015 1.00 93.12 139 SER A N 1
ATOM 1064 C CA . SER A 1 139 ? -4.636 4.544 -1.080 1.00 93.12 139 SER A CA 1
ATOM 1065 C C . SER A 1 139 ? -5.472 3.330 -0.718 1.00 93.12 139 SER A C 1
ATOM 1067 O O . SER A 1 139 ? -5.631 2.380 -1.487 1.00 93.12 139 SER A O 1
ATOM 1069 N N . THR A 1 140 ? -6.164 3.425 0.418 1.00 91.88 140 THR A N 1
ATOM 1070 C CA . THR A 1 140 ? -7.135 2.396 0.800 1.00 91.88 140 THR A CA 1
ATOM 1071 C C . THR A 1 140 ? -8.350 2.357 -0.119 1.00 91.88 140 THR A C 1
ATOM 1073 O O . THR A 1 140 ? -9.038 1.342 -0.168 1.00 91.88 140 THR A O 1
ATOM 1076 N N . ARG A 1 141 ? -8.608 3.412 -0.907 1.00 93.38 141 ARG A N 1
ATOM 1077 C CA . ARG A 1 141 ? -9.623 3.374 -1.971 1.00 93.38 141 ARG A CA 1
ATOM 1078 C C . ARG A 1 141 ? -9.200 2.427 -3.090 1.00 93.38 141 ARG A C 1
ATOM 1080 O O . ARG A 1 141 ? -9.990 1.554 -3.442 1.00 93.38 141 ARG A O 1
ATOM 1087 N N . VAL A 1 142 ? -7.963 2.556 -3.572 1.00 93.00 142 VAL A N 1
ATOM 1088 C CA . VAL A 1 142 ? -7.395 1.684 -4.613 1.00 93.00 142 VAL A CA 1
ATOM 1089 C C . VAL A 1 142 ? -7.306 0.248 -4.108 1.00 93.00 142 VAL A C 1
ATOM 1091 O O . VAL A 1 142 ? -7.797 -0.656 -4.775 1.00 93.00 142 VAL A O 1
ATOM 1094 N N . LEU A 1 143 ? -6.810 0.041 -2.884 1.00 92.00 143 LEU A N 1
ATOM 1095 C CA . LEU A 1 143 ? -6.800 -1.277 -2.241 1.00 92.00 143 LEU A CA 1
ATOM 1096 C C . LEU A 1 143 ? -8.193 -1.921 -2.232 1.00 92.00 143 LEU A C 1
ATOM 1098 O O . LEU A 1 143 ? -8.343 -3.076 -2.625 1.00 92.00 143 LEU A O 1
ATOM 1102 N N . THR A 1 144 ? -9.217 -1.172 -1.803 1.00 92.31 144 THR A N 1
ATOM 1103 C CA . THR A 1 144 ? -10.598 -1.680 -1.750 1.00 92.31 144 THR A CA 1
ATOM 1104 C C . THR A 1 144 ? -11.183 -1.945 -3.128 1.00 92.31 144 THR A C 1
ATOM 1106 O O . THR A 1 144 ? -11.956 -2.878 -3.279 1.00 92.31 144 THR A O 1
ATOM 1109 N N . PHE A 1 145 ? -10.805 -1.157 -4.131 1.00 91.69 145 PHE A N 1
ATOM 1110 C CA . PHE A 1 145 ? -11.269 -1.338 -5.501 1.00 91.69 145 PHE A CA 1
ATOM 1111 C C . PHE A 1 145 ? -10.658 -2.581 -6.160 1.00 91.69 145 PHE A C 1
ATOM 1113 O O . PHE A 1 145 ? -11.357 -3.304 -6.867 1.00 91.69 145 PHE A O 1
ATOM 1120 N N . ILE A 1 146 ? -9.370 -2.836 -5.909 1.00 89.81 146 ILE A N 1
ATOM 1121 C CA . ILE A 1 146 ? -8.631 -3.946 -6.516 1.00 89.81 146 ILE A CA 1
ATOM 1122 C C . ILE A 1 146 ? -8.944 -5.270 -5.808 1.00 89.81 146 ILE A C 1
ATOM 1124 O O . ILE A 1 146 ? -9.340 -6.231 -6.463 1.00 89.81 146 ILE A O 1
ATOM 1128 N N . LYS A 1 147 ? -8.806 -5.330 -4.476 1.00 89.31 147 LYS A N 1
ATOM 1129 C CA . LYS A 1 147 ? -8.811 -6.604 -3.726 1.00 89.31 147 LYS A CA 1
ATOM 1130 C C . LYS A 1 147 ? -10.158 -6.987 -3.116 1.00 89.31 147 LYS A C 1
ATOM 1132 O O . LYS A 1 147 ? -10.301 -8.107 -2.622 1.00 89.31 147 LYS A O 1
ATOM 1137 N N . TYR A 1 148 ? -11.127 -6.077 -3.098 1.00 91.31 148 TYR A N 1
ATOM 1138 C CA . TYR A 1 148 ? -12.378 -6.269 -2.372 1.00 91.31 148 TYR A CA 1
ATOM 1139 C C . TYR A 1 148 ? -13.599 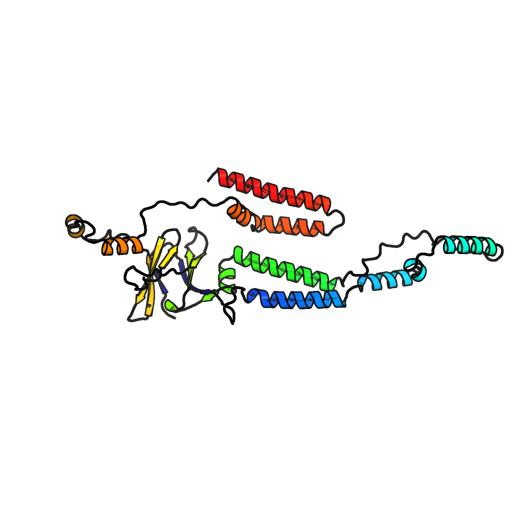-5.973 -3.248 1.00 91.31 148 TYR A C 1
ATOM 1141 O O . TYR A 1 148 ? -13.540 -5.248 -4.245 1.00 91.31 148 TYR A O 1
ATOM 1149 N N . THR A 1 149 ? -14.721 -6.579 -2.880 1.00 91.25 149 THR A N 1
ATOM 1150 C CA . THR A 1 149 ? -16.024 -6.354 -3.508 1.00 91.25 149 THR A CA 1
ATOM 1151 C C . THR A 1 149 ? -17.009 -5.914 -2.430 1.00 91.25 149 THR A C 1
ATOM 1153 O O . THR A 1 149 ? -17.050 -6.550 -1.371 1.00 91.25 149 THR A O 1
ATOM 1156 N N . PRO A 1 150 ? -17.787 -4.841 -2.659 1.00 92.06 150 PRO A N 1
ATOM 1157 C CA . PRO A 1 150 ? -18.794 -4.398 -1.706 1.00 92.06 150 PRO A CA 1
ATOM 1158 C C . PRO A 1 150 ? -19.917 -5.433 -1.588 1.00 92.06 150 PRO A C 1
ATOM 1160 O O . PRO A 1 150 ? -20.349 -6.008 -2.585 1.00 92.06 150 PRO A O 1
ATOM 1163 N N . VAL A 1 151 ? -20.401 -5.650 -0.367 1.00 91.56 151 VAL A N 1
ATOM 1164 C CA . VAL A 1 151 ? -21.457 -6.622 -0.051 1.00 91.56 151 VAL A CA 1
ATOM 1165 C C . VAL A 1 151 ? -22.575 -5.930 0.727 1.00 91.56 151 VAL A C 1
ATOM 1167 O O . VAL A 1 151 ? -22.323 -4.989 1.474 1.00 91.56 151 VAL A O 1
ATOM 1170 N N . ALA A 1 152 ? -23.823 -6.366 0.534 1.00 86.44 152 ALA A N 1
ATOM 1171 C CA . ALA A 1 152 ? -24.984 -5.802 1.227 1.00 86.44 152 ALA A CA 1
ATOM 1172 C C . ALA A 1 152 ? -25.372 -6.569 2.505 1.00 86.44 152 ALA A C 1
ATOM 1174 O O . ALA A 1 152 ? -25.962 -5.978 3.406 1.00 86.44 152 ALA A O 1
ATOM 1175 N N . THR A 1 153 ? -25.042 -7.859 2.584 1.00 86.31 153 THR A N 1
ATOM 1176 C CA . THR A 1 153 ? -25.445 -8.765 3.668 1.00 86.31 153 THR A CA 1
ATOM 1177 C C . THR A 1 153 ? -24.317 -8.970 4.677 1.00 86.31 153 THR A C 1
ATOM 1179 O O . THR A 1 153 ? -23.149 -9.070 4.305 1.00 86.31 153 THR A O 1
ATOM 1182 N N . LEU A 1 154 ? -24.666 -9.075 5.962 1.00 86.62 154 LEU A N 1
ATOM 1183 C CA . LEU A 1 154 ? -23.706 -9.297 7.046 1.00 86.62 154 LEU A CA 1
ATOM 1184 C C . LEU A 1 154 ? -23.080 -10.704 7.018 1.00 86.62 154 LEU A C 1
ATOM 1186 O O . LEU A 1 154 ? -21.913 -10.841 7.365 1.00 86.62 154 LEU A O 1
ATOM 1190 N N . SER A 1 155 ? -23.822 -11.724 6.568 1.00 85.62 155 SER A N 1
ATOM 1191 C CA . SER A 1 155 ? -23.355 -13.120 6.468 1.00 85.62 155 SER A CA 1
ATOM 1192 C C . SER A 1 155 ? -22.189 -13.306 5.497 1.00 85.62 155 SER A C 1
ATOM 1194 O O . SER A 1 155 ? -21.298 -14.117 5.732 1.00 85.62 155 SER A O 1
ATOM 1196 N N . ASP A 1 156 ? -22.202 -12.544 4.407 1.00 86.94 156 ASP A N 1
ATOM 1197 C CA . ASP A 1 156 ? -21.256 -12.672 3.298 1.00 86.94 156 ASP A CA 1
ATOM 1198 C C . ASP A 1 156 ? -20.058 -11.724 3.459 1.00 86.94 156 ASP A C 1
ATOM 1200 O O . ASP A 1 156 ? -19.069 -11.814 2.723 1.00 86.94 156 ASP A O 1
ATOM 1204 N N . ALA A 1 157 ? -20.152 -10.788 4.405 1.00 89.88 157 ALA A N 1
ATOM 1205 C CA . ALA A 1 157 ? -19.118 -9.816 4.694 1.00 89.88 157 ALA A CA 1
ATOM 1206 C C . ALA A 1 157 ? -18.006 -10.447 5.540 1.00 89.88 157 ALA A C 1
ATOM 1208 O O . ALA A 1 157 ? -18.246 -11.020 6.596 1.00 89.88 157 ALA A O 1
ATOM 1209 N N . THR A 1 158 ? -16.762 -10.290 5.096 1.00 92.25 158 THR A N 1
ATOM 1210 C CA . THR A 1 158 ? -15.569 -10.736 5.845 1.00 92.25 158 THR A CA 1
ATOM 1211 C C . THR A 1 158 ? -14.745 -9.549 6.341 1.00 92.25 158 THR A C 1
ATOM 1213 O O . THR A 1 158 ? -13.934 -9.679 7.250 1.00 92.25 158 THR A O 1
ATOM 1216 N N . PHE A 1 159 ? -14.941 -8.373 5.744 1.00 94.62 159 PHE A N 1
ATOM 1217 C CA . PHE A 1 159 ? -14.205 -7.158 6.059 1.00 94.62 159 PHE A CA 1
ATOM 1218 C C . PHE A 1 159 ? -15.145 -5.958 6.132 1.00 94.62 159 PHE A C 1
ATOM 1220 O O . PHE A 1 159 ? -16.173 -5.891 5.455 1.00 94.62 159 PHE A O 1
ATOM 1227 N N . VAL A 1 160 ? -14.745 -4.961 6.911 1.00 94.69 160 VAL A N 1
ATOM 1228 C CA . VAL A 1 160 ? -15.423 -3.672 7.023 1.00 94.69 160 VAL A CA 1
ATOM 1229 C C . VAL A 1 160 ? -14.441 -2.572 6.658 1.00 94.69 160 VAL A C 1
ATOM 1231 O O . VAL A 1 160 ? -13.369 -2.444 7.250 1.00 94.69 160 VAL A O 1
ATOM 1234 N N . LYS A 1 161 ? -14.809 -1.742 5.684 1.00 95.44 161 LYS A N 1
ATOM 1235 C CA . LYS A 1 161 ? -14.073 -0.521 5.362 1.00 95.44 161 LYS A CA 1
ATOM 1236 C C . LYS A 1 161 ? -14.633 0.621 6.195 1.00 95.44 161 LYS A C 1
ATOM 1238 O O . LYS A 1 161 ? -15.806 0.975 6.059 1.00 95.44 161 LYS A O 1
ATOM 1243 N N . VAL A 1 162 ? -13.768 1.219 7.005 1.00 95.19 162 VAL A N 1
ATOM 1244 C CA . VAL A 1 162 ? -14.086 2.339 7.888 1.00 95.19 162 VAL A CA 1
ATOM 1245 C C . VAL A 1 162 ? -13.396 3.595 7.369 1.00 95.19 162 VAL A C 1
ATOM 1247 O O . VAL A 1 162 ? -12.171 3.644 7.224 1.00 95.19 162 VAL A O 1
ATOM 1250 N N . VAL A 1 163 ? -14.184 4.632 7.098 1.00 94.94 163 VAL A N 1
ATOM 1251 C CA . VAL A 1 163 ? -13.685 5.973 6.786 1.00 94.94 163 VAL A CA 1
ATOM 1252 C C . VAL A 1 163 ? -13.894 6.839 8.028 1.00 94.94 163 VAL A C 1
ATOM 1254 O O . VAL A 1 163 ? -15.041 7.095 8.410 1.00 94.94 163 VAL A O 1
ATOM 1257 N N . PRO A 1 164 ? -12.816 7.259 8.710 1.00 94.38 164 PRO A N 1
ATOM 1258 C CA . PRO A 1 164 ? -12.938 8.168 9.833 1.00 94.38 164 PRO A CA 1
ATOM 1259 C C . PRO A 1 164 ? -13.336 9.569 9.375 1.00 94.38 164 PRO A C 1
ATOM 1261 O O . PRO A 1 164 ? -13.187 9.961 8.215 1.00 94.38 164 PRO A O 1
ATOM 1264 N N . ARG A 1 165 ? -13.802 10.364 10.335 1.00 92.31 165 ARG A N 1
ATOM 1265 C CA . ARG A 1 165 ? -13.937 11.809 10.161 1.00 92.31 165 ARG A CA 1
ATOM 1266 C C . ARG A 1 165 ? -12.574 12.456 9.917 1.00 92.31 165 ARG A C 1
ATOM 1268 O O . ARG A 1 165 ? -11.550 11.949 10.373 1.00 92.31 165 ARG A O 1
ATOM 1275 N N . ALA A 1 166 ? -12.586 13.599 9.231 1.00 90.31 166 ALA A N 1
ATOM 1276 C CA . ALA A 1 166 ? -11.403 14.432 9.055 1.00 90.31 166 ALA A CA 1
ATOM 1277 C C . ALA A 1 166 ? -10.653 14.618 10.389 1.00 90.31 166 ALA A C 1
ATOM 1279 O O . ALA A 1 166 ? -11.279 14.759 11.444 1.00 90.31 166 ALA A O 1
ATOM 1280 N N . TYR A 1 167 ? -9.320 14.567 10.321 1.00 88.19 167 TYR A N 1
ATOM 1281 C CA . TYR A 1 167 ? -8.400 14.670 11.462 1.00 88.19 167 TYR A CA 1
ATOM 1282 C C . TYR A 1 167 ? -8.505 13.550 12.517 1.00 88.19 167 TYR A C 1
ATOM 1284 O O . TYR A 1 167 ? -7.918 13.660 13.587 1.00 88.19 167 TYR A O 1
ATOM 1292 N N . ARG A 1 168 ? -9.212 12.443 12.236 1.00 88.88 168 ARG A N 1
ATOM 1293 C CA . ARG A 1 168 ? -9.276 11.255 13.114 1.00 88.88 168 ARG A CA 1
ATOM 1294 C C . ARG A 1 168 ? -8.590 10.030 12.514 1.00 88.88 168 ARG A C 1
ATOM 1296 O O . ARG A 1 168 ? -9.035 8.909 12.735 1.00 88.88 168 ARG A O 1
ATOM 1303 N N . GLY A 1 169 ? -7.509 10.235 11.769 1.00 87.75 169 GLY A N 1
ATOM 1304 C CA . GLY A 1 169 ? -6.708 9.165 11.168 1.00 87.75 169 GLY A CA 1
ATOM 1305 C C . GLY A 1 169 ? -7.073 8.844 9.716 1.00 87.75 169 GLY A C 1
ATOM 1306 O O . GLY A 1 169 ? -7.819 9.575 9.066 1.00 87.75 169 GLY A O 1
ATOM 1307 N N . LYS A 1 170 ? -6.498 7.752 9.201 1.00 89.06 170 LYS A N 1
ATOM 1308 C CA . LYS A 1 170 ? -6.632 7.300 7.806 1.00 89.06 170 LYS A CA 1
ATOM 1309 C C . LYS A 1 170 ? -7.764 6.276 7.663 1.00 89.06 170 LYS A C 1
ATOM 1311 O O . LYS A 1 170 ? -8.074 5.549 8.606 1.00 89.06 170 LYS A O 1
ATOM 1316 N N . SER A 1 171 ? -8.381 6.207 6.482 1.00 93.38 171 SER A N 1
ATOM 1317 C CA . SER A 1 171 ? -9.343 5.145 6.164 1.00 93.38 171 SER A CA 1
ATOM 1318 C C . SER A 1 171 ? -8.654 3.790 6.136 1.00 93.38 171 SER A C 1
ATOM 1320 O O . SER A 1 171 ? -7.564 3.670 5.583 1.00 93.38 171 SER A O 1
ATOM 1322 N N . VAL A 1 172 ? -9.303 2.778 6.706 1.00 94.19 172 VAL A N 1
ATOM 1323 C CA . VAL A 1 172 ? -8.728 1.444 6.904 1.00 94.19 172 VAL A CA 1
ATOM 1324 C C . VAL A 1 172 ? -9.780 0.370 6.649 1.00 94.19 172 VAL A C 1
ATOM 1326 O O . VAL A 1 172 ? -10.978 0.603 6.824 1.00 94.19 172 VAL A O 1
ATOM 1329 N N . ILE A 1 173 ? -9.331 -0.802 6.210 1.00 94.19 173 ILE A N 1
ATOM 1330 C CA . ILE A 1 173 ? -10.155 -2.004 6.105 1.00 94.19 173 ILE A CA 1
ATOM 1331 C C . ILE A 1 173 ? -9.778 -2.955 7.242 1.00 94.19 173 ILE A C 1
ATOM 1333 O O . ILE A 1 173 ? -8.598 -3.219 7.460 1.00 94.19 173 ILE A O 1
ATOM 1337 N N . VAL A 1 174 ? -10.772 -3.409 7.998 1.00 94.62 174 VAL A N 1
ATOM 1338 C CA . VAL A 1 174 ? -10.603 -4.233 9.203 1.00 94.62 174 VAL A CA 1
ATOM 1339 C C . VAL A 1 174 ? -11.338 -5.557 8.989 1.00 94.62 174 VAL A C 1
ATOM 1341 O O . VAL A 1 174 ? -12.421 -5.535 8.396 1.00 94.62 174 VAL A O 1
ATOM 1344 N N . PRO A 1 175 ? -10.785 -6.705 9.420 1.00 94.50 175 PRO A N 1
ATOM 1345 C CA . PRO A 1 175 ? -11.517 -7.967 9.398 1.00 94.50 175 PRO A CA 1
ATOM 1346 C C . PRO A 1 175 ? -12.757 -7.902 10.296 1.00 94.50 175 PRO A C 1
ATOM 1348 O O . PRO A 1 175 ? -12.754 -7.260 11.348 1.00 94.50 175 PRO A O 1
ATOM 1351 N N . LEU A 1 176 ? -13.825 -8.559 9.854 1.00 93.38 176 LEU A N 1
ATOM 1352 C CA . LEU A 1 176 ? -15.006 -8.813 10.662 1.00 93.38 176 LEU A CA 1
ATOM 1353 C C . LEU A 1 176 ? -14.783 -10.136 11.397 1.00 93.38 176 LEU A C 1
ATOM 1355 O O . LEU A 1 176 ? -14.671 -11.189 10.773 1.00 93.38 176 LEU A O 1
ATOM 1359 N N . GLU A 1 177 ? -14.671 -10.069 12.716 1.00 91.06 177 GLU A N 1
ATOM 1360 C CA . GLU A 1 177 ? -14.400 -11.218 13.571 1.00 91.06 177 GLU A CA 1
ATOM 1361 C C . GLU A 1 177 ? -15.700 -11.761 14.161 1.00 91.06 177 GLU A C 1
ATOM 1363 O O . GLU A 1 177 ? -16.631 -11.017 14.479 1.00 91.06 177 GLU A O 1
ATOM 1368 N N . GLN A 1 178 ? -15.761 -13.081 14.321 1.00 87.81 178 GLN A N 1
ATOM 1369 C CA . GLN A 1 178 ? -16.880 -13.764 14.952 1.00 87.81 178 GLN A CA 1
ATOM 1370 C C . GLN A 1 178 ? -16.329 -14.848 15.877 1.00 87.81 178 GLN A C 1
ATOM 1372 O O . GLN A 1 178 ? -15.707 -15.805 15.420 1.00 87.81 178 GLN A O 1
ATOM 1377 N N . HIS A 1 179 ? -16.529 -14.687 17.184 1.00 82.44 179 HIS A N 1
ATOM 1378 C CA . HIS A 1 179 ? -16.118 -15.694 18.159 1.00 82.44 179 HIS A CA 1
ATOM 1379 C C . HIS A 1 179 ? -17.180 -16.783 18.295 1.00 82.44 179 HIS A C 1
ATOM 1381 O O . HIS A 1 179 ? -18.377 -16.503 18.213 1.00 82.44 179 HIS A O 1
ATOM 1387 N N . VAL A 1 180 ? -16.739 -18.015 18.531 1.00 79.81 180 VAL A N 1
ATOM 1388 C CA . VAL A 1 180 ? -17.612 -19.107 18.969 1.00 79.81 180 VAL A CA 1
ATOM 1389 C C . VAL A 1 180 ? -17.681 -19.032 20.490 1.00 79.81 180 VAL A C 1
ATOM 1391 O O . VAL A 1 180 ? -16.650 -19.089 21.155 1.00 79.81 180 VAL A O 1
ATOM 1394 N N . LEU A 1 181 ? -18.881 -18.827 21.023 1.00 72.19 181 LEU A N 1
ATOM 1395 C CA . LEU A 1 181 ? -19.135 -18.746 22.458 1.00 72.19 181 LEU A CA 1
ATOM 1396 C C . LEU A 1 181 ? -18.915 -20.119 23.103 1.00 72.19 181 LEU A C 1
ATOM 1398 O O . LEU A 1 181 ? -19.009 -21.155 22.444 1.00 72.19 181 LEU A O 1
ATOM 1402 N N . SER A 1 182 ? -18.713 -20.141 24.420 1.00 65.44 182 SER A N 1
ATOM 1403 C CA . SER A 1 182 ? -18.616 -21.381 25.210 1.00 65.44 182 SER A CA 1
ATOM 1404 C C . SER A 1 182 ? -19.849 -22.293 25.097 1.00 65.44 182 SER A C 1
ATOM 1406 O O . SER A 1 182 ? -19.760 -23.486 25.369 1.00 65.44 182 SER A O 1
ATOM 1408 N N . THR A 1 183 ? -20.987 -21.754 24.651 1.00 64.56 183 THR A N 1
ATOM 1409 C CA . THR A 1 183 ? -22.226 -22.486 24.353 1.00 64.56 183 THR A CA 1
ATOM 1410 C C . THR A 1 183 ? -22.239 -23.158 22.972 1.00 64.56 183 THR A C 1
ATOM 1412 O O . THR A 1 183 ? -23.203 -23.843 22.650 1.00 64.56 183 THR A O 1
ATOM 1415 N N . GLY A 1 184 ? -21.208 -22.961 22.141 1.00 70.81 184 GLY A N 1
ATOM 1416 C CA . GLY A 1 184 ? -21.140 -23.438 20.752 1.00 70.81 184 GLY A CA 1
ATOM 1417 C C . GLY A 1 184 ? -21.836 -22.525 19.733 1.00 70.81 184 GLY A C 1
ATOM 1418 O O . GLY A 1 184 ? -21.682 -22.714 18.526 1.00 70.81 184 GLY A O 1
ATOM 1419 N N . GLU A 1 185 ? -22.565 -21.505 20.191 1.00 76.50 185 GLU A N 1
ATOM 1420 C CA . GLU A 1 185 ? -23.211 -20.511 19.332 1.00 76.50 185 GLU A CA 1
ATOM 1421 C C . GLU A 1 185 ? -22.205 -19.473 18.823 1.00 76.50 185 GLU A C 1
ATOM 1423 O O . GLU A 1 185 ? -21.253 -19.096 19.510 1.00 76.50 185 GLU A O 1
ATOM 1428 N N . LYS A 1 186 ? -22.417 -18.966 17.606 1.00 79.00 186 LYS A N 1
ATOM 1429 C CA . LYS A 1 186 ? -21.587 -17.883 17.074 1.00 79.00 186 LYS A CA 1
ATOM 1430 C C . LYS A 1 186 ? -22.032 -16.549 17.669 1.00 79.00 186 LYS A C 1
ATOM 1432 O O . LYS A 1 186 ? -23.208 -16.201 17.615 1.00 79.00 186 LYS A O 1
ATOM 1437 N N . SER A 1 187 ? -21.077 -15.786 18.186 1.00 81.56 187 SER A N 1
ATOM 1438 C CA . SER A 1 187 ? -21.294 -14.420 18.659 1.00 81.56 187 SER A CA 1
ATOM 1439 C C . SER A 1 187 ? -21.720 -13.494 17.517 1.00 81.56 187 SER A C 1
ATOM 1441 O O . SER A 1 187 ? -21.538 -13.805 16.336 1.00 81.56 187 SER A O 1
ATOM 1443 N N . ALA A 1 188 ? -22.264 -12.330 17.860 1.00 85.75 188 ALA A N 1
ATOM 1444 C CA . ALA A 1 188 ? -22.519 -11.283 16.884 1.00 85.75 188 ALA A CA 1
ATOM 1445 C C . ALA A 1 188 ? -21.189 -10.836 16.239 1.00 85.75 188 ALA A C 1
ATOM 1447 O O . ALA A 1 188 ? -20.195 -10.646 16.950 1.00 85.75 188 ALA A O 1
ATOM 1448 N N . PRO A 1 189 ? -21.139 -10.671 14.907 1.00 91.19 189 PRO A N 1
ATOM 1449 C CA . PRO A 1 189 ? -19.918 -10.275 14.224 1.00 91.19 189 PRO A CA 1
ATOM 1450 C C . PRO A 1 189 ? -19.504 -8.869 14.665 1.00 91.19 189 PRO A C 1
ATOM 1452 O O . PRO A 1 189 ? -20.331 -7.958 14.756 1.00 91.19 189 PRO A O 1
ATOM 1455 N N . PHE A 1 190 ? -18.222 -8.671 14.942 1.00 92.94 190 PHE A N 1
ATOM 1456 C CA . PHE A 1 190 ? -17.702 -7.403 15.438 1.00 92.94 190 PHE A CA 1
ATOM 1457 C C . PHE A 1 190 ? -16.391 -7.037 14.748 1.00 92.94 190 PHE A C 1
ATOM 1459 O O . PHE A 1 190 ? -15.708 -7.871 14.164 1.00 92.94 190 PHE A O 1
ATOM 1466 N N . PHE A 1 191 ? -16.025 -5.763 14.815 1.00 94.62 191 PHE A N 1
ATOM 1467 C CA . PHE A 1 191 ? -14.709 -5.304 14.381 1.00 94.62 191 PHE A CA 1
ATOM 1468 C C . PHE A 1 191 ? -14.127 -4.317 15.390 1.00 94.62 191 PHE A C 1
ATOM 1470 O O . PHE A 1 191 ? -14.848 -3.649 16.141 1.00 94.62 191 PHE A O 1
ATOM 1477 N N . MET A 1 192 ? -12.801 -4.208 15.391 1.00 92.44 192 MET A N 1
ATOM 1478 C CA . MET A 1 192 ? -12.062 -3.279 16.240 1.00 92.44 192 MET A CA 1
ATOM 1479 C C . MET A 1 192 ? -11.566 -2.096 15.414 1.00 92.44 192 MET A C 1
ATOM 1481 O O . MET A 1 192 ? -10.772 -2.254 14.492 1.00 92.44 192 MET A O 1
ATOM 1485 N N . PHE A 1 193 ? -11.982 -0.882 15.765 1.00 93.19 193 PHE A N 1
ATOM 1486 C CA . PHE A 1 193 ? -11.488 0.338 15.126 1.00 93.19 193 PHE A CA 1
ATOM 1487 C C . PHE A 1 193 ? -11.006 1.329 16.179 1.00 93.19 193 PHE A C 1
ATOM 1489 O O . PHE A 1 193 ? -11.760 1.705 17.076 1.00 93.19 193 PHE A O 1
ATOM 1496 N N . GLN A 1 194 ? -9.738 1.747 16.086 1.00 90.69 194 GLN A N 1
ATOM 1497 C CA . GLN A 1 194 ? -9.094 2.631 17.072 1.00 90.69 194 GLN A CA 1
ATOM 1498 C C . GLN A 1 194 ? -9.272 2.126 18.513 1.00 90.69 194 GLN A C 1
ATOM 1500 O O . GLN A 1 194 ? -9.694 2.882 19.386 1.00 90.69 194 GLN A O 1
ATOM 1505 N N . LYS A 1 195 ? -9.032 0.824 18.735 1.00 88.94 195 LYS A N 1
ATOM 1506 C CA . LYS A 1 195 ? -9.213 0.130 20.028 1.00 88.94 195 LYS A CA 1
ATOM 1507 C C . LYS A 1 195 ? -10.641 0.171 20.599 1.00 88.94 195 LYS A C 1
ATOM 1509 O O . LYS A 1 195 ? -10.844 -0.135 21.766 1.00 88.94 195 LYS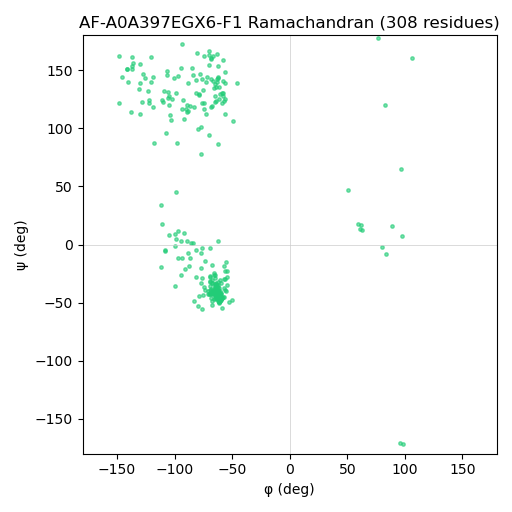 A O 1
ATOM 1514 N N . HIS A 1 196 ? -11.642 0.480 19.778 1.00 90.88 196 HIS A N 1
ATOM 1515 C CA . HIS A 1 196 ? -13.049 0.383 20.153 1.00 90.88 196 HIS A CA 1
ATOM 1516 C C . HIS A 1 196 ? -13.727 -0.771 19.418 1.00 90.88 196 HIS A C 1
ATOM 1518 O O . HIS A 1 196 ? -13.609 -0.872 18.195 1.00 90.88 196 HIS A O 1
ATOM 1524 N N . LYS A 1 197 ? -14.470 -1.592 20.165 1.00 92.19 197 LYS A N 1
ATOM 1525 C CA . LYS A 1 197 ? -15.273 -2.693 19.628 1.00 92.19 197 LYS A CA 1
ATOM 1526 C C . LYS A 1 197 ? -16.601 -2.172 19.089 1.00 92.19 197 LYS A C 1
ATOM 1528 O O . LYS A 1 197 ? -17.304 -1.431 19.781 1.00 92.19 197 LYS A O 1
ATOM 1533 N N . TYR A 1 198 ? -16.937 -2.561 17.866 1.00 93.62 198 TYR A N 1
ATOM 1534 C CA . TYR A 1 198 ? -18.228 -2.298 17.236 1.00 93.62 198 TYR A CA 1
ATOM 1535 C C . TYR A 1 198 ? -18.896 -3.632 16.927 1.00 93.62 198 TYR A C 1
ATOM 1537 O O . TYR A 1 198 ? -18.344 -4.419 16.164 1.00 93.62 198 TYR A O 1
ATOM 1545 N N . VAL A 1 199 ? -20.060 -3.881 17.520 1.00 92.25 199 VAL A N 1
ATOM 1546 C CA . VAL A 1 199 ? -20.823 -5.126 17.367 1.00 92.25 199 VAL A CA 1
ATOM 1547 C C . VAL A 1 199 ? -21.925 -4.911 16.335 1.00 92.25 199 VAL A C 1
ATOM 1549 O O . VAL A 1 199 ? -22.627 -3.901 16.389 1.00 92.25 199 VAL A O 1
ATOM 1552 N N . GLY A 1 200 ? -22.033 -5.819 15.368 1.00 90.81 200 GLY A N 1
ATOM 1553 C CA . GLY A 1 200 ? -23.057 -5.799 14.330 1.00 90.81 200 GLY A CA 1
ATOM 1554 C C . GLY A 1 200 ? -24.357 -6.425 14.822 1.00 90.81 200 GLY A C 1
ATOM 1555 O O . GLY A 1 200 ? -24.398 -7.609 15.138 1.00 90.81 200 GLY A O 1
ATOM 1556 N N . GLU A 1 201 ? -25.418 -5.628 14.852 1.00 87.75 201 GLU A N 1
ATOM 1557 C CA . GLU A 1 201 ? -26.793 -6.048 15.118 1.00 87.75 201 GLU A CA 1
ATOM 1558 C C . GLU A 1 201 ? -27.559 -6.022 13.787 1.00 87.75 201 GLU A C 1
ATOM 1560 O O . GLU A 1 201 ? -27.559 -5.004 13.088 1.00 87.75 201 GLU A O 1
ATOM 1565 N N . GLN A 1 202 ? -28.195 -7.133 13.419 1.00 85.88 202 GLN A N 1
ATOM 1566 C CA . GLN A 1 202 ? -29.098 -7.189 12.269 1.00 85.88 202 GLN A CA 1
ATOM 1567 C C . GLN A 1 202 ? -30.540 -7.165 12.777 1.00 85.88 202 GLN A C 1
ATOM 1569 O O . GLN A 1 202 ? -30.904 -7.972 13.629 1.00 85.88 202 GLN A O 1
ATOM 1574 N N . SER A 1 203 ? -31.346 -6.220 12.289 1.00 82.06 203 SER A N 1
ATOM 1575 C CA . SER A 1 203 ? -32.767 -6.147 12.642 1.00 82.06 203 SER A CA 1
ATOM 1576 C C . SER A 1 203 ? -33.552 -7.235 11.910 1.00 82.06 203 SER A C 1
ATOM 1578 O O . SER A 1 203 ? -33.391 -7.388 10.697 1.00 82.06 203 SER A O 1
ATOM 1580 N N . ASN A 1 204 ? -34.411 -7.954 12.638 1.00 75.00 204 ASN A N 1
ATOM 1581 C CA . ASN A 1 204 ? -35.238 -9.030 12.084 1.00 75.00 204 ASN A CA 1
ATOM 1582 C C . ASN A 1 204 ? -36.338 -8.515 11.142 1.00 75.00 204 ASN A C 1
ATOM 1584 O O . ASN A 1 204 ? -36.719 -9.239 10.228 1.00 75.00 204 ASN A O 1
ATOM 1588 N N . ASP A 1 205 ? -36.809 -7.279 11.330 1.00 74.94 205 ASP A N 1
ATOM 1589 C CA . ASP A 1 205 ? -37.965 -6.751 10.592 1.00 74.94 205 ASP A CA 1
ATOM 1590 C C . ASP A 1 205 ? -37.574 -6.210 9.203 1.00 74.94 205 ASP A C 1
ATOM 1592 O O . ASP A 1 205 ? -38.166 -6.577 8.192 1.00 74.94 205 ASP A O 1
ATOM 1596 N N . ASP A 1 206 ? -36.521 -5.385 9.140 1.00 73.00 206 ASP A N 1
ATOM 1597 C CA . ASP A 1 206 ? -36.131 -4.650 7.922 1.00 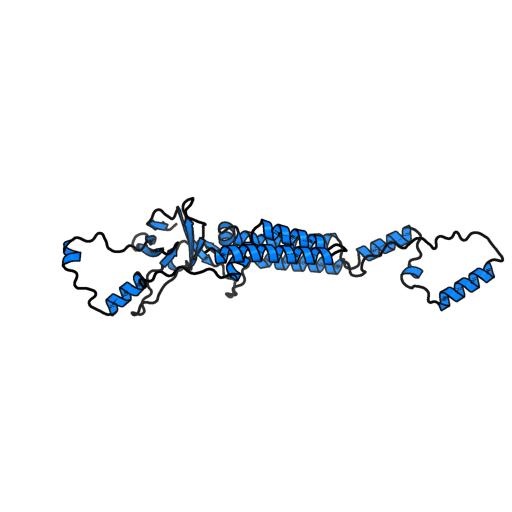73.00 206 ASP A CA 1
ATOM 1598 C C . ASP A 1 206 ? -34.847 -5.183 7.258 1.00 73.00 206 ASP A C 1
ATOM 1600 O O . ASP A 1 206 ? -34.382 -4.644 6.247 1.00 73.00 206 ASP A O 1
ATOM 1604 N N . GLY A 1 207 ? -34.176 -6.162 7.878 1.00 77.75 207 GLY A N 1
ATOM 1605 C CA . GLY A 1 207 ? -32.842 -6.616 7.469 1.00 77.75 207 GLY A CA 1
ATOM 1606 C C . GLY A 1 207 ? -31.759 -5.528 7.552 1.00 77.75 207 GLY A C 1
ATOM 1607 O O . GLY A 1 207 ? -30.675 -5.687 6.985 1.00 77.75 207 GLY A O 1
ATOM 1608 N N . SER A 1 208 ? -32.041 -4.408 8.228 1.00 84.25 208 SER A N 1
ATOM 1609 C CA . SER A 1 208 ? -31.095 -3.308 8.419 1.00 84.25 208 SER A CA 1
ATOM 1610 C C . SER A 1 208 ? -29.951 -3.725 9.343 1.00 84.25 208 SER A C 1
ATOM 1612 O O . SER A 1 208 ? -30.139 -4.479 10.298 1.00 84.25 208 SER A O 1
ATOM 1614 N N . ILE A 1 209 ? -28.744 -3.248 9.038 1.00 89.81 209 ILE A N 1
ATOM 1615 C CA . ILE A 1 209 ? -27.522 -3.624 9.753 1.00 89.81 209 ILE A CA 1
ATOM 1616 C C . ILE A 1 209 ? -27.046 -2.402 10.531 1.00 89.81 209 ILE A C 1
ATOM 1618 O O . ILE A 1 209 ? -26.810 -1.345 9.941 1.00 89.81 209 ILE A O 1
ATOM 1622 N N . CYS A 1 210 ? -26.879 -2.542 11.843 1.00 91.00 210 CYS A N 1
ATOM 1623 C CA . CYS A 1 210 ? -26.413 -1.479 12.725 1.00 91.00 210 CYS A CA 1
ATOM 1624 C C . CYS A 1 210 ? -25.148 -1.907 13.472 1.00 9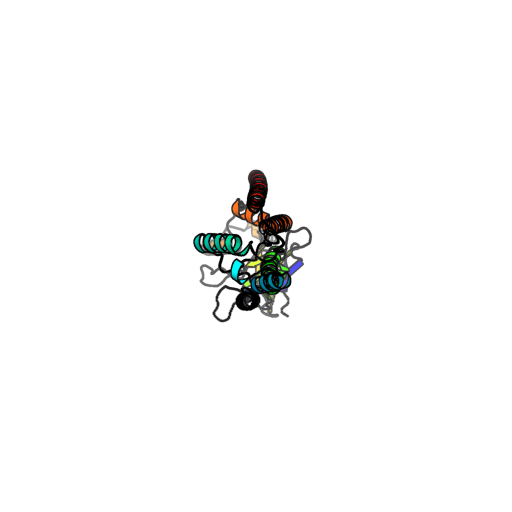1.00 210 CYS A C 1
ATOM 1626 O O . CYS A 1 210 ? -25.160 -2.875 14.226 1.00 91.00 210 CYS A O 1
ATOM 1628 N N . PHE A 1 211 ? -24.055 -1.159 13.315 1.00 93.50 211 PHE A N 1
ATOM 1629 C CA . PHE A 1 211 ? -22.848 -1.359 14.119 1.00 93.50 211 PHE A CA 1
ATOM 1630 C C . PHE A 1 211 ? -22.859 -0.481 15.372 1.00 93.50 211 PHE A C 1
ATOM 1632 O O . PHE A 1 211 ? -22.657 0.744 15.327 1.00 93.50 211 PHE A O 1
ATOM 1639 N N . ARG A 1 212 ? -23.056 -1.112 16.529 1.00 92.31 212 ARG A N 1
ATOM 1640 C CA . ARG A 1 212 ? -23.093 -0.439 17.824 1.00 92.31 212 ARG A CA 1
ATOM 1641 C C . ARG A 1 212 ? -21.712 -0.438 18.475 1.00 92.31 212 ARG A C 1
ATOM 1643 O O . ARG A 1 212 ? -21.110 -1.484 18.692 1.00 92.31 212 ARG A O 1
ATOM 1650 N N . LYS A 1 213 ? -21.205 0.749 18.817 1.00 92.38 213 LYS A N 1
ATOM 1651 C CA . LYS A 1 213 ? -20.004 0.911 19.633 1.00 92.38 213 LYS A CA 1
ATOM 1652 C C . LYS A 1 213 ? -20.307 0.331 21.008 1.00 92.38 213 LYS A C 1
ATOM 1654 O O . LYS A 1 213 ? -21.238 0.803 21.666 1.00 92.38 213 LYS A O 1
ATOM 1659 N N . LEU A 1 214 ? -19.504 -0.632 21.445 1.00 90.69 214 LEU A N 1
ATOM 1660 C CA . LEU A 1 214 ? -19.627 -1.196 22.778 1.00 90.69 214 LEU A CA 1
ATOM 1661 C C . LEU A 1 214 ? -19.381 -0.090 23.813 1.00 90.69 214 LEU A C 1
ATOM 1663 O O . LEU A 1 214 ? -18.374 0.623 23.765 1.00 90.69 214 LEU A O 1
ATOM 1667 N N . LYS A 1 215 ? -20.340 0.087 24.718 1.00 88.31 215 LYS A N 1
ATOM 1668 C CA . LYS A 1 215 ? -20.269 1.031 25.833 1.00 88.31 215 LYS A CA 1
ATOM 1669 C C . LYS A 1 215 ? -20.526 0.268 27.118 1.00 88.31 215 LYS A C 1
ATOM 1671 O O . LYS A 1 215 ? -21.378 -0.614 27.138 1.00 88.31 215 LYS A O 1
ATOM 1676 N N . ALA A 1 216 ? -19.824 0.649 28.178 1.00 85.19 216 ALA A N 1
ATOM 1677 C CA . ALA A 1 216 ? -20.161 0.179 29.508 1.00 85.19 216 ALA A CA 1
ATOM 1678 C C . ALA A 1 216 ? -21.573 0.671 29.894 1.00 85.19 216 ALA A C 1
ATOM 1680 O O . ALA A 1 216 ? -21.942 1.800 29.535 1.00 85.19 216 ALA A O 1
ATOM 1681 N N . PRO A 1 217 ? -22.366 -0.146 30.605 1.00 84.25 217 PRO A N 1
ATOM 1682 C CA . PRO A 1 217 ? -23.673 0.255 31.099 1.00 84.25 217 PRO A CA 1
ATOM 1683 C C . PRO A 1 217 ? -23.486 1.287 32.215 1.00 84.25 217 PRO A C 1
ATOM 1685 O O . PRO A 1 217 ? -23.258 0.938 33.365 1.00 84.25 217 PRO A O 1
ATOM 1688 N N . VAL A 1 218 ? -23.543 2.570 31.851 1.00 85.56 218 VAL A N 1
ATOM 1689 C CA . VAL A 1 218 ? -23.439 3.708 32.787 1.00 85.56 218 VAL A CA 1
ATOM 1690 C C . VAL A 1 218 ? -24.772 4.433 32.987 1.00 85.56 218 VAL A C 1
ATOM 1692 O O . VAL A 1 218 ? -24.882 5.322 33.822 1.00 85.56 218 VAL A O 1
ATOM 1695 N N . THR A 1 219 ? -25.807 4.048 32.240 1.00 87.50 219 THR A N 1
ATOM 1696 C CA . THR A 1 219 ? -27.115 4.728 32.205 1.00 87.50 219 THR A CA 1
ATOM 1697 C C . THR A 1 219 ? -28.205 3.967 32.971 1.00 87.50 219 THR A C 1
ATOM 1699 O O . THR A 1 219 ? -29.374 4.327 32.889 1.00 87.50 219 THR A O 1
ATOM 1702 N N . ALA A 1 220 ? -27.852 2.904 33.703 1.00 86.56 220 ALA A N 1
ATOM 1703 C CA . ALA A 1 220 ? -28.809 2.218 34.568 1.00 86.56 220 ALA A CA 1
ATOM 1704 C C . ALA A 1 220 ? -29.253 3.120 35.736 1.00 86.56 220 ALA A C 1
ATOM 1706 O O . ALA A 1 220 ? -28.612 4.128 36.044 1.00 86.56 220 ALA A O 1
ATOM 1707 N N . THR A 1 221 ? -30.367 2.771 36.381 1.00 91.88 221 THR A N 1
ATOM 1708 C CA . THR A 1 221 ? -30.863 3.526 37.537 1.00 91.88 221 THR A CA 1
ATOM 1709 C C . THR A 1 221 ? -29.943 3.324 38.742 1.00 91.88 221 THR A C 1
ATOM 1711 O O . THR A 1 221 ? -29.274 2.297 38.868 1.00 91.88 221 THR A O 1
ATOM 1714 N N . VAL A 1 222 ? -29.924 4.293 39.665 1.00 91.19 222 VAL A N 1
ATOM 1715 C CA . VAL A 1 222 ? -29.092 4.216 40.882 1.00 91.19 222 VAL A CA 1
ATOM 1716 C C . VAL A 1 222 ? -29.399 2.948 41.685 1.00 91.19 222 VAL A C 1
ATOM 1718 O O . VAL A 1 222 ? -28.480 2.277 42.145 1.00 91.19 222 VAL A O 1
ATOM 1721 N N . ALA A 1 223 ? -30.678 2.565 41.770 1.00 93.81 223 ALA A N 1
ATOM 1722 C CA . ALA A 1 223 ? -31.112 1.343 42.440 1.00 93.81 223 ALA A CA 1
ATOM 1723 C C . ALA A 1 223 ? -30.444 0.079 41.869 1.00 93.81 223 ALA A C 1
ATOM 1725 O O . ALA A 1 223 ? -30.077 -0.811 42.630 1.00 93.81 223 ALA A O 1
ATOM 1726 N N . THR A 1 224 ? -30.231 0.005 40.549 1.00 90.00 224 THR A N 1
ATOM 1727 C CA . THR A 1 224 ? -29.537 -1.129 39.919 1.00 90.00 224 THR A CA 1
ATOM 1728 C C . THR A 1 224 ? -28.094 -1.252 40.402 1.00 90.00 224 THR A C 1
ATOM 1730 O O . THR A 1 224 ? -27.644 -2.364 40.653 1.00 90.00 224 THR A O 1
ATOM 1733 N N . TYR A 1 225 ? -27.376 -0.136 40.562 1.00 89.94 225 TYR A N 1
ATOM 1734 C CA . TYR A 1 225 ? -25.993 -0.167 41.047 1.00 89.94 225 TYR A CA 1
ATOM 1735 C C . TYR A 1 225 ? -25.906 -0.482 42.540 1.00 89.94 225 TYR A C 1
ATOM 1737 O O . TYR A 1 225 ? -25.027 -1.235 42.943 1.00 89.94 225 TYR A O 1
ATOM 1745 N N . VAL A 1 226 ? -26.824 0.054 43.352 1.00 94.44 226 VAL A N 1
ATOM 1746 C CA . VAL A 1 226 ? -26.868 -0.214 44.802 1.00 94.44 226 VAL A CA 1
ATOM 1747 C C . VAL A 1 226 ? -27.161 -1.688 45.085 1.00 94.44 226 VAL A C 1
ATOM 1749 O O . VAL A 1 226 ? -26.565 -2.272 45.982 1.00 94.44 226 VAL A O 1
ATOM 1752 N N . ASN A 1 227 ? -28.040 -2.303 44.292 1.00 93.25 227 ASN A N 1
ATOM 1753 C CA . ASN A 1 227 ? -28.433 -3.703 44.457 1.00 93.25 227 ASN A CA 1
ATOM 1754 C C . ASN A 1 227 ? -27.490 -4.698 43.752 1.00 93.25 227 ASN A C 1
ATOM 1756 O O . ASN A 1 227 ? -27.761 -5.899 43.757 1.00 93.25 227 ASN A O 1
ATOM 1760 N N . ALA A 1 228 ? -26.418 -4.236 43.102 1.00 89.25 228 ALA A N 1
ATOM 1761 C CA . ALA A 1 228 ? -25.512 -5.110 42.365 1.00 89.25 228 ALA A CA 1
ATOM 1762 C C . ALA A 1 228 ? -24.621 -5.919 43.325 1.00 89.25 228 ALA A C 1
ATOM 1764 O O . ALA A 1 228 ? -23.786 -5.362 44.030 1.00 89.25 228 ALA A O 1
ATOM 1765 N N . THR A 1 229 ? -24.752 -7.248 43.313 1.00 89.88 229 THR A N 1
ATOM 1766 C CA . THR A 1 229 ? -24.002 -8.175 44.189 1.00 89.88 229 THR A CA 1
ATOM 1767 C C . THR A 1 229 ? -22.800 -8.844 43.509 1.00 89.88 229 THR A C 1
ATOM 1769 O O . THR A 1 229 ? -22.185 -9.743 44.076 1.00 89.88 229 THR A O 1
ATOM 1772 N N . GLY A 1 230 ? -22.437 -8.398 42.302 1.00 87.94 230 GLY A N 1
ATOM 1773 C CA . GLY A 1 230 ? -21.368 -8.983 41.488 1.00 87.94 230 GLY A CA 1
ATOM 1774 C C . GLY A 1 230 ? -21.881 -9.947 40.412 1.00 87.94 230 GLY A C 1
ATOM 1775 O O . GLY A 1 230 ? -23.078 -10.034 40.141 1.00 87.94 230 GLY A O 1
ATOM 1776 N N . VAL A 1 231 ? -20.958 -10.643 39.744 1.00 88.69 231 VAL A N 1
ATOM 1777 C CA . VAL A 1 231 ? -21.287 -11.607 38.682 1.00 88.69 231 VAL A CA 1
ATOM 1778 C C . VAL A 1 231 ? -21.488 -12.984 39.310 1.00 88.69 231 VAL A C 1
ATOM 1780 O O . VAL A 1 231 ? -20.562 -13.540 39.886 1.00 88.69 231 VAL A O 1
ATOM 1783 N N . ALA A 1 232 ? -22.703 -13.525 39.207 1.00 86.25 232 ALA A N 1
ATOM 1784 C CA . ALA A 1 232 ? -23.117 -14.701 39.975 1.00 86.25 232 ALA A CA 1
ATOM 1785 C C . ALA A 1 232 ? -22.580 -16.052 39.462 1.00 86.25 232 ALA A C 1
ATOM 1787 O O . ALA A 1 232 ? -22.594 -17.023 40.212 1.00 86.25 232 ALA A O 1
ATOM 1788 N N . SER A 1 233 ? -22.154 -16.154 38.197 1.00 89.50 233 SER A N 1
ATOM 1789 C CA . SER A 1 233 ? -21.661 -17.413 37.624 1.00 89.50 233 SER A CA 1
ATOM 1790 C C . SER A 1 233 ? -20.477 -17.214 36.690 1.00 89.50 233 SER A C 1
ATOM 1792 O O . SER A 1 233 ? -20.386 -16.205 35.985 1.00 89.50 233 SER A O 1
ATOM 1794 N N . ASP A 1 234 ? -19.625 -18.234 36.606 1.00 88.19 234 ASP A N 1
ATOM 1795 C CA . ASP A 1 234 ? -18.494 -18.263 35.675 1.00 88.19 234 ASP A CA 1
ATOM 1796 C C . ASP A 1 234 ? -18.954 -18.157 34.217 1.00 88.19 234 ASP A C 1
ATOM 1798 O O . ASP A 1 234 ? -18.302 -17.524 33.391 1.00 88.19 234 ASP A O 1
ATOM 1802 N N . ALA A 1 235 ? -20.127 -18.706 33.886 1.00 86.06 235 ALA A N 1
ATOM 1803 C CA . ALA A 1 235 ? -20.711 -18.567 32.555 1.00 86.06 235 ALA A CA 1
ATOM 1804 C C . ALA A 1 235 ? -21.080 -17.107 32.237 1.00 86.06 235 ALA A C 1
ATOM 1806 O O . ALA A 1 235 ? -20.827 -16.635 31.127 1.00 86.06 235 ALA A O 1
ATOM 1807 N N . ALA A 1 236 ? -21.651 -16.373 33.198 1.00 86.12 236 ALA A N 1
ATOM 1808 C CA . ALA A 1 236 ? -21.945 -14.950 33.039 1.00 86.12 236 ALA A CA 1
ATOM 1809 C C . ALA A 1 236 ? -20.656 -14.116 32.968 1.00 86.12 236 ALA A C 1
ATOM 1811 O O . ALA A 1 236 ? -20.569 -13.201 32.149 1.00 86.12 236 ALA A O 1
ATOM 1812 N N . TYR A 1 237 ? -19.642 -14.474 33.760 1.00 89.38 237 TYR A N 1
ATOM 1813 C CA . TYR A 1 237 ? -18.320 -13.852 33.717 1.00 89.38 237 TYR A CA 1
ATOM 1814 C C . TYR A 1 237 ? -17.656 -14.036 32.352 1.00 89.38 237 TYR A C 1
ATOM 1816 O O . TYR A 1 237 ? -17.264 -13.051 31.731 1.00 89.38 237 TYR A O 1
ATOM 1824 N N . ASN A 1 238 ? -17.617 -15.263 31.831 1.00 87.56 238 ASN A N 1
ATOM 1825 C CA . ASN A 1 238 ? -17.040 -15.565 30.521 1.00 87.56 238 ASN A CA 1
ATOM 1826 C C . ASN A 1 238 ? -17.784 -14.843 29.391 1.00 87.56 238 ASN A C 1
ATOM 1828 O O . ASN A 1 238 ? -17.146 -14.273 28.516 1.00 87.56 238 ASN A O 1
ATOM 1832 N N . ARG A 1 239 ? -19.121 -14.741 29.448 1.00 83.94 239 ARG A N 1
ATOM 1833 C CA . ARG A 1 239 ? -19.888 -13.932 28.480 1.00 83.94 239 ARG A CA 1
ATOM 1834 C C . ARG A 1 239 ? -19.515 -12.449 28.527 1.00 83.94 239 ARG A C 1
ATOM 1836 O O . ARG A 1 239 ? -19.422 -11.804 27.484 1.00 83.94 239 ARG A O 1
ATOM 1843 N N . MET A 1 240 ? -19.312 -11.888 29.721 1.00 87.00 240 MET A N 1
ATOM 1844 C CA . MET A 1 240 ? -18.844 -10.506 29.868 1.00 87.00 240 MET A CA 1
ATOM 1845 C C . MET A 1 240 ? -17.402 -10.347 29.377 1.00 87.00 240 MET A C 1
ATOM 1847 O O . MET A 1 240 ? -17.104 -9.350 28.723 1.00 87.00 240 MET A O 1
ATOM 1851 N N . LEU A 1 241 ? -16.535 -11.326 29.634 1.00 88.38 241 LEU A N 1
ATOM 1852 C CA . LEU A 1 241 ? -15.154 -11.356 29.154 1.00 88.38 241 LEU A CA 1
ATOM 1853 C C . LEU A 1 241 ? -15.096 -11.410 27.620 1.00 88.38 241 LEU A C 1
ATOM 1855 O O . LEU A 1 241 ? -14.361 -10.637 27.015 1.00 88.38 241 LEU A O 1
ATOM 1859 N N . ASP A 1 242 ? -15.923 -12.240 26.986 1.00 84.44 242 ASP A N 1
ATOM 1860 C CA . ASP A 1 242 ? -16.035 -12.338 25.525 1.00 84.44 242 ASP A CA 1
ATOM 1861 C C . ASP A 1 242 ? -16.562 -11.031 24.910 1.00 84.44 242 ASP A C 1
ATOM 1863 O O . ASP A 1 242 ? -16.159 -10.616 23.815 1.00 84.44 242 ASP A O 1
ATOM 1867 N N . LEU A 1 243 ? -17.467 -10.341 25.614 1.00 84.56 243 LEU A N 1
ATOM 1868 C CA . LEU A 1 243 ? -18.044 -9.084 25.150 1.00 84.56 243 LEU A CA 1
ATOM 1869 C C . LEU A 1 243 ? -17.071 -7.909 25.313 1.00 84.56 243 LEU A C 1
ATOM 1871 O O . LEU A 1 243 ? -16.789 -7.234 24.321 1.00 84.56 243 LEU A O 1
ATOM 1875 N N . TYR A 1 244 ? -16.563 -7.670 26.523 1.00 87.81 244 TYR A N 1
ATOM 1876 C CA . TYR A 1 244 ? -15.760 -6.492 26.882 1.00 87.81 244 TYR A CA 1
ATOM 1877 C C . TYR A 1 244 ? -14.252 -6.685 26.709 1.00 87.81 244 TYR A C 1
ATOM 1879 O O . TYR A 1 244 ? -13.535 -5.700 26.543 1.00 87.81 244 TYR A O 1
ATOM 1887 N N . GLY A 1 245 ? -13.775 -7.927 26.694 1.00 88.25 245 GLY A N 1
ATOM 1888 C CA . GLY A 1 245 ? -12.354 -8.245 26.737 1.00 88.25 245 GLY A CA 1
ATOM 1889 C C . GLY A 1 245 ? -11.756 -8.093 28.137 1.00 88.25 245 GLY A C 1
ATOM 1890 O O . GLY A 1 245 ? -12.417 -7.707 29.103 1.00 88.25 245 GLY A O 1
ATOM 1891 N N . ARG A 1 246 ? -10.464 -8.410 28.244 1.00 89.25 246 ARG A N 1
ATOM 1892 C CA . ARG A 1 246 ? -9.690 -8.230 29.478 1.00 89.25 246 ARG A CA 1
ATOM 1893 C C . ARG A 1 246 ? -9.431 -6.744 29.722 1.00 89.25 246 ARG A C 1
ATOM 1895 O O . ARG A 1 246 ? -9.184 -5.991 28.782 1.00 89.25 246 ARG A O 1
ATOM 1902 N N . ASN A 1 247 ? -9.435 -6.338 30.991 1.00 91.38 247 ASN A N 1
ATOM 1903 C CA . ASN A 1 247 ? -9.037 -4.990 31.390 1.00 91.38 247 ASN A CA 1
ATOM 1904 C C . ASN A 1 247 ? -7.506 -4.862 31.362 1.00 91.38 247 ASN A C 1
ATOM 1906 O O . ASN A 1 247 ? -6.845 -4.962 32.393 1.00 91.38 247 ASN A O 1
ATOM 1910 N N . GLU A 1 248 ? -6.950 -4.704 30.167 1.00 90.19 248 GLU A N 1
ATOM 1911 C CA . GLU A 1 248 ? -5.514 -4.575 29.942 1.00 90.19 248 GLU A CA 1
ATOM 1912 C C . GLU A 1 248 ? -5.228 -3.372 29.044 1.00 90.19 248 GLU A C 1
ATOM 1914 O O . GLU A 1 248 ? -5.857 -3.175 28.001 1.00 90.19 248 GLU A O 1
ATOM 1919 N N . PHE A 1 249 ? -4.244 -2.567 29.442 1.00 87.62 249 PHE A N 1
ATOM 1920 C CA . PHE A 1 249 ? -3.752 -1.466 28.630 1.00 87.62 249 PHE A CA 1
ATOM 1921 C C . PHE A 1 249 ? -2.495 -1.894 27.870 1.00 87.62 249 PHE A C 1
ATOM 1923 O O . PHE A 1 249 ? -1.373 -1.708 28.331 1.00 87.62 249 PHE A O 1
ATOM 1930 N N . SER A 1 250 ? -2.691 -2.473 26.685 1.00 85.31 250 SER A N 1
ATOM 1931 C CA . SER A 1 250 ? -1.599 -2.886 25.801 1.00 85.31 250 SER A CA 1
ATOM 1932 C C . SER A 1 250 ? -1.439 -1.893 24.637 1.00 85.31 250 SER A C 1
ATOM 1934 O O . SER A 1 250 ? -2.256 -1.881 23.700 1.00 85.31 250 SER A O 1
ATOM 1936 N N . ILE A 1 251 ? -0.385 -1.075 24.656 1.00 84.94 251 ILE A N 1
ATOM 1937 C CA . ILE A 1 251 ? 0.039 -0.308 23.476 1.00 84.94 251 ILE A CA 1
ATOM 1938 C C . ILE A 1 251 ? 1.011 -1.188 22.682 1.00 84.94 251 ILE A C 1
ATOM 1940 O O . ILE A 1 251 ? 2.081 -1.511 23.197 1.00 84.94 251 ILE A O 1
ATOM 1944 N N . PRO A 1 252 ? 0.673 -1.605 21.448 1.00 82.25 252 PRO A N 1
ATOM 1945 C CA . PRO A 1 252 ? 1.596 -2.392 20.646 1.00 82.25 252 PRO A CA 1
ATOM 1946 C C . PRO A 1 252 ? 2.787 -1.519 20.247 1.00 82.25 252 PRO A C 1
ATOM 1948 O O . PRO A 1 252 ? 2.607 -0.526 19.540 1.00 82.25 252 PRO A O 1
ATOM 1951 N N . GLN A 1 253 ? 3.991 -1.895 20.677 1.00 86.62 253 GLN A N 1
ATOM 1952 C CA . GLN A 1 253 ? 5.205 -1.239 20.208 1.00 86.62 253 GLN A CA 1
ATOM 1953 C C . GLN A 1 253 ? 5.498 -1.689 18.767 1.00 86.62 253 GLN A C 1
ATOM 1955 O O . GLN A 1 253 ? 5.601 -2.891 18.498 1.00 86.62 253 GLN A O 1
ATOM 1960 N N . PRO A 1 254 ? 5.578 -0.756 17.807 1.00 90.00 254 PRO A N 1
ATOM 1961 C CA . PRO A 1 254 ? 6.008 -1.070 16.450 1.00 90.00 254 PRO A CA 1
ATOM 1962 C C . PRO A 1 254 ? 7.451 -1.593 16.435 1.00 90.00 254 PRO A C 1
ATOM 1964 O O . PRO A 1 254 ? 8.307 -1.134 17.184 1.00 90.00 254 PRO A O 1
ATOM 1967 N N . THR A 1 255 ? 7.735 -2.552 15.556 1.00 93.44 255 THR A N 1
ATOM 1968 C CA . THR A 1 255 ? 9.094 -3.073 15.367 1.00 93.44 255 THR A CA 1
ATOM 1969 C C . THR A 1 255 ? 9.871 -2.204 14.380 1.00 93.44 255 THR A C 1
ATOM 1971 O O . THR A 1 255 ? 9.278 -1.634 13.461 1.00 93.44 255 THR A O 1
ATOM 1974 N N . PHE A 1 256 ? 11.203 -2.163 14.513 1.00 94.12 256 PHE A N 1
ATOM 1975 C CA . PHE A 1 256 ? 12.081 -1.449 13.576 1.00 94.12 256 PHE A CA 1
ATOM 1976 C C . PHE A 1 256 ? 11.788 -1.821 12.117 1.00 94.12 256 PHE A C 1
ATOM 1978 O O . PHE A 1 256 ? 11.575 -0.946 11.289 1.00 94.12 256 PHE A O 1
ATOM 1985 N N . ILE A 1 257 ? 11.684 -3.123 11.823 1.00 95.44 257 ILE A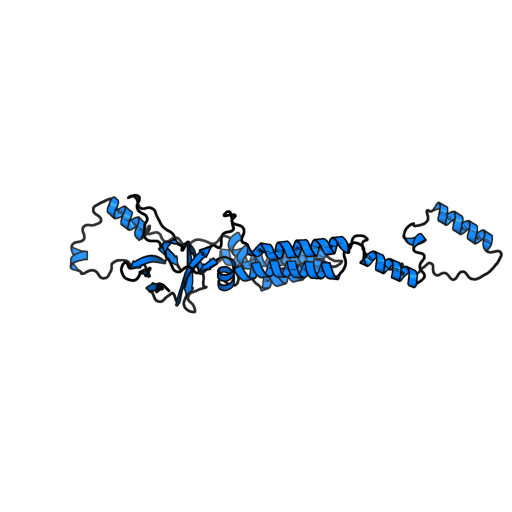 N 1
ATOM 1986 C CA . ILE A 1 257 ? 11.436 -3.628 10.465 1.00 95.44 257 ILE A CA 1
ATOM 1987 C C . ILE A 1 257 ? 10.117 -3.092 9.899 1.00 95.44 257 ILE A C 1
ATOM 1989 O O . ILE A 1 257 ? 10.082 -2.683 8.743 1.00 95.44 257 ILE A O 1
ATOM 1993 N N . LYS A 1 258 ? 9.041 -3.058 10.698 1.00 92.62 258 LYS A N 1
ATOM 1994 C CA . LYS A 1 258 ? 7.742 -2.547 10.236 1.00 92.62 258 LYS A CA 1
ATOM 1995 C C . LYS A 1 258 ? 7.813 -1.060 9.912 1.00 92.62 258 LYS A C 1
ATOM 1997 O O . LYS A 1 258 ? 7.357 -0.658 8.850 1.00 92.62 258 LYS A O 1
ATOM 2002 N N . MET A 1 259 ? 8.424 -0.261 10.787 1.00 94.00 259 MET A N 1
ATOM 2003 C CA . MET A 1 259 ? 8.605 1.165 10.509 1.00 94.00 259 MET A CA 1
ATOM 2004 C C . MET A 1 259 ? 9.504 1.413 9.305 1.00 94.00 259 MET A C 1
ATOM 2006 O O . MET A 1 259 ? 9.226 2.299 8.509 1.00 94.00 259 MET A O 1
ATOM 2010 N N . TYR A 1 260 ? 10.580 0.640 9.170 1.00 95.94 260 TYR A N 1
ATOM 2011 C CA . TYR A 1 260 ? 11.521 0.796 8.071 1.00 95.94 260 TYR A CA 1
ATOM 2012 C C . TYR A 1 260 ? 10.867 0.437 6.734 1.00 95.94 260 TYR A C 1
ATOM 2014 O O . TYR A 1 260 ? 11.023 1.161 5.760 1.00 95.94 260 TYR A O 1
ATOM 2022 N N . GLN A 1 261 ? 10.046 -0.616 6.695 1.00 94.94 261 GLN A N 1
ATOM 2023 C CA . GLN A 1 261 ? 9.229 -0.935 5.522 1.00 94.94 261 GLN A CA 1
ATOM 2024 C C . GLN A 1 261 ? 8.244 0.186 5.182 1.00 94.94 261 GLN A C 1
ATOM 2026 O O . GLN A 1 261 ? 8.115 0.522 4.010 1.00 94.94 261 GLN A O 1
ATOM 2031 N N . GLU A 1 262 ? 7.569 0.769 6.178 1.00 93.12 262 GLU A N 1
ATOM 2032 C CA . GLU A 1 262 ? 6.675 1.919 5.974 1.00 93.12 262 GLU A CA 1
ATOM 2033 C C . GLU A 1 262 ? 7.423 3.149 5.440 1.00 93.12 262 GLU A C 1
ATOM 2035 O O . GLU A 1 262 ? 6.886 3.846 4.584 1.00 93.12 262 GLU A O 1
ATOM 2040 N N . GLN A 1 263 ? 8.659 3.371 5.893 1.00 94.31 263 GLN A N 1
ATOM 2041 C CA . GLN A 1 263 ? 9.533 4.447 5.426 1.00 94.31 263 GLN A CA 1
ATOM 2042 C C . GLN A 1 263 ? 9.983 4.221 3.973 1.00 94.31 263 GLN A C 1
ATOM 2044 O O . GLN A 1 263 ? 9.871 5.113 3.142 1.00 94.31 263 GLN A O 1
ATOM 2049 N N . LEU A 1 264 ? 10.419 3.007 3.622 1.00 95.56 264 LEU A N 1
ATOM 2050 C CA . LEU A 1 264 ? 10.891 2.690 2.267 1.00 95.56 264 LEU A CA 1
ATOM 2051 C C . LEU A 1 264 ? 9.797 2.768 1.197 1.00 95.56 264 LEU A C 1
ATOM 2053 O O . LEU A 1 264 ? 10.104 2.956 0.021 1.00 95.56 264 LEU A O 1
ATOM 2057 N N . VAL A 1 265 ? 8.529 2.610 1.582 1.00 95.00 265 VAL A N 1
ATOM 2058 C CA . VAL A 1 265 ? 7.391 2.786 0.670 1.00 95.00 265 VAL A CA 1
ATOM 2059 C C . VAL A 1 265 ? 6.890 4.227 0.631 1.00 95.00 265 VAL A C 1
ATOM 2061 O O . VAL A 1 265 ? 5.900 4.488 -0.055 1.00 95.00 265 VAL A O 1
ATOM 2064 N N . GLU A 1 266 ? 7.518 5.173 1.336 1.00 94.12 266 GLU A N 1
ATOM 2065 C CA . GLU A 1 266 ? 7.172 6.585 1.193 1.00 94.12 266 GLU A CA 1
ATOM 2066 C C . GLU A 1 266 ? 7.473 7.061 -0.240 1.00 94.12 266 GLU A C 1
ATOM 2068 O O . GLU A 1 266 ? 8.496 6.687 -0.819 1.00 94.12 266 GLU A O 1
ATOM 2073 N N . PRO A 1 267 ? 6.601 7.890 -0.849 1.00 92.19 267 PRO A N 1
ATOM 2074 C CA . PRO A 1 267 ? 6.752 8.294 -2.248 1.00 92.19 267 PRO A CA 1
ATOM 2075 C C . PRO A 1 267 ? 8.118 8.906 -2.588 1.00 92.19 267 PRO A C 1
ATOM 2077 O O . PRO A 1 267 ? 8.623 8.688 -3.687 1.00 92.19 267 PRO A O 1
ATOM 2080 N N . LEU A 1 268 ? 8.720 9.645 -1.649 1.00 92.75 268 LEU A N 1
ATOM 2081 C CA . LEU A 1 268 ? 10.036 10.256 -1.828 1.00 92.75 268 LEU A CA 1
ATOM 2082 C C . LEU A 1 268 ? 11.139 9.195 -1.914 1.00 92.75 268 LEU A C 1
ATOM 2084 O O . LEU A 1 268 ? 11.894 9.180 -2.883 1.00 92.75 268 LEU A O 1
ATOM 2088 N N . THR A 1 269 ? 11.198 8.288 -0.941 1.00 94.94 269 THR A N 1
ATOM 2089 C CA . THR A 1 269 ? 12.209 7.228 -0.872 1.00 94.94 269 THR A CA 1
ATOM 2090 C C . THR A 1 269 ? 12.099 6.273 -2.059 1.00 94.94 269 THR A C 1
ATOM 2092 O O . THR A 1 269 ? 13.106 5.930 -2.676 1.00 94.94 269 THR A O 1
ATOM 2095 N N . VAL A 1 270 ? 10.878 5.910 -2.466 1.00 95.31 270 VAL A N 1
ATOM 2096 C CA . VAL A 1 270 ? 10.655 5.104 -3.679 1.00 95.31 270 VAL A CA 1
ATOM 2097 C C . VAL A 1 270 ? 11.202 5.809 -4.921 1.00 95.31 270 VAL A C 1
ATOM 2099 O O . VAL A 1 270 ? 11.871 5.175 -5.736 1.00 95.31 270 VAL A O 1
ATOM 2102 N N . PHE A 1 271 ? 10.936 7.109 -5.078 1.00 94.06 271 PHE A N 1
ATOM 2103 C CA . PHE A 1 271 ? 11.433 7.881 -6.217 1.00 94.06 271 PHE A CA 1
ATOM 2104 C C . PHE A 1 271 ? 12.963 7.987 -6.220 1.00 94.06 271 PHE A C 1
ATOM 2106 O O . PHE A 1 271 ? 13.583 7.855 -7.275 1.00 94.06 271 PHE A O 1
ATOM 2113 N N . GLN A 1 272 ? 13.579 8.171 -5.050 1.00 94.88 272 GLN A N 1
ATOM 2114 C CA . GLN A 1 272 ? 15.035 8.183 -4.899 1.00 94.88 272 GLN A CA 1
ATOM 2115 C C . GLN A 1 272 ? 15.653 6.844 -5.312 1.00 94.88 272 GLN A C 1
ATOM 2117 O O . GLN A 1 272 ? 16.561 6.827 -6.139 1.00 94.88 272 GLN A O 1
ATOM 2122 N N . ILE A 1 273 ? 15.127 5.725 -4.799 1.00 94.94 273 ILE A N 1
ATOM 2123 C CA . ILE A 1 273 ? 15.599 4.380 -5.159 1.00 94.94 273 ILE A CA 1
ATOM 2124 C C . ILE A 1 273 ? 15.431 4.148 -6.661 1.00 94.94 273 ILE A C 1
ATOM 2126 O O . ILE A 1 273 ? 16.376 3.726 -7.319 1.00 94.94 273 ILE A O 1
ATOM 2130 N N . PHE A 1 274 ? 14.263 4.467 -7.223 1.00 93.12 274 PHE A N 1
ATOM 2131 C CA . PHE A 1 274 ? 14.011 4.325 -8.658 1.00 93.12 274 PHE A CA 1
ATOM 2132 C C . PHE A 1 274 ? 14.998 5.139 -9.502 1.00 93.12 274 PHE A C 1
ATOM 2134 O O . PHE A 1 274 ? 15.567 4.613 -10.454 1.00 93.12 274 PHE A O 1
ATOM 2141 N N . SER A 1 275 ? 15.249 6.393 -9.125 1.00 92.56 275 SER A N 1
ATOM 2142 C CA . SER A 1 275 ? 16.189 7.264 -9.836 1.00 92.56 275 SER A CA 1
ATOM 2143 C C . SER A 1 275 ? 17.606 6.693 -9.808 1.00 92.56 275 SER A C 1
ATOM 2145 O O . SER A 1 275 ? 18.246 6.598 -10.849 1.00 92.56 275 SER A O 1
ATOM 2147 N N . VAL A 1 276 ? 18.081 6.237 -8.645 1.00 93.44 276 VAL A N 1
ATOM 2148 C CA . VAL A 1 276 ? 19.416 5.629 -8.516 1.00 93.44 276 VAL A CA 1
ATOM 2149 C C . VAL A 1 276 ? 19.526 4.323 -9.308 1.00 93.44 276 VAL A C 1
ATOM 2151 O O . VAL A 1 276 ? 20.565 4.070 -9.910 1.00 93.44 276 VAL A O 1
ATOM 2154 N N . LEU A 1 277 ? 18.460 3.520 -9.373 1.00 91.31 277 LEU A N 1
ATOM 2155 C CA . LEU A 1 277 ? 18.431 2.313 -10.205 1.00 91.31 277 LEU A CA 1
ATOM 2156 C C . LEU A 1 277 ? 18.521 2.633 -11.702 1.00 91.31 277 LEU A C 1
ATOM 2158 O O . LEU A 1 277 ? 19.186 1.897 -12.422 1.00 91.31 277 LEU A O 1
ATOM 2162 N N . LEU A 1 278 ? 17.911 3.728 -12.169 1.00 89.31 278 LEU A N 1
ATOM 2163 C CA . LEU A 1 278 ? 18.082 4.182 -13.553 1.00 89.31 278 LEU A CA 1
ATOM 2164 C C . LEU A 1 278 ? 19.524 4.623 -13.831 1.00 89.31 278 LEU A C 1
ATOM 2166 O O . LEU A 1 278 ? 20.071 4.259 -14.864 1.00 89.31 278 LEU A O 1
ATOM 2170 N N . TYR A 1 279 ? 20.166 5.328 -12.894 1.00 88.56 279 TYR A N 1
ATOM 2171 C CA . TYR A 1 279 ? 21.594 5.662 -12.995 1.00 88.56 279 TYR A CA 1
ATOM 2172 C C . TYR A 1 279 ? 22.503 4.427 -12.955 1.00 88.56 279 TYR A C 1
ATOM 2174 O O . TYR A 1 279 ? 23.617 4.461 -13.462 1.00 88.56 279 TYR A O 1
ATOM 2182 N N . MET A 1 280 ? 22.062 3.332 -12.333 1.00 88.38 280 MET A N 1
ATOM 2183 C CA . MET A 1 280 ? 22.823 2.081 -12.283 1.00 88.38 280 MET A CA 1
ATOM 2184 C C . MET A 1 280 ? 22.834 1.329 -13.626 1.00 88.38 280 MET A C 1
ATOM 2186 O O . MET A 1 280 ? 23.642 0.422 -13.790 1.00 88.38 280 MET A O 1
ATOM 2190 N N . LEU A 1 281 ? 21.957 1.687 -14.573 1.00 84.00 281 LEU A N 1
ATOM 2191 C CA . LEU A 1 281 ? 21.952 1.128 -15.933 1.00 84.00 281 LEU A CA 1
ATOM 2192 C C . LEU A 1 281 ? 23.048 1.725 -16.833 1.00 84.00 281 LEU A C 1
ATOM 2194 O O . LEU A 1 281 ? 23.224 1.250 -17.951 1.00 84.00 281 LEU A O 1
ATOM 2198 N N . ASP A 1 282 ? 23.754 2.750 -16.354 1.00 82.56 282 ASP A N 1
ATOM 2199 C CA . ASP A 1 282 ? 24.867 3.396 -17.047 1.00 82.56 282 ASP A CA 1
ATOM 2200 C C . ASP A 1 282 ? 26.228 2.787 -16.634 1.00 82.56 282 ASP A C 1
ATOM 2202 O O . ASP A 1 282 ? 26.317 1.976 -15.706 1.00 82.56 282 ASP A O 1
ATOM 2206 N N . GLU A 1 283 ? 27.309 3.183 -17.306 1.00 71.69 283 GLU A N 1
ATOM 2207 C CA . GLU A 1 283 ? 28.654 2.588 -17.207 1.00 71.69 283 GLU A CA 1
ATOM 2208 C C . GLU A 1 283 ? 29.225 2.585 -15.771 1.00 71.69 283 GLU A C 1
ATOM 2210 O O . GLU A 1 283 ? 29.943 1.669 -15.362 1.00 71.69 283 GLU A O 1
ATOM 2215 N N . TYR A 1 284 ? 28.835 3.559 -14.946 1.00 79.44 284 TYR A N 1
ATOM 2216 C CA . TYR A 1 284 ? 29.366 3.772 -13.596 1.00 79.44 284 TYR A CA 1
ATOM 2217 C C . TYR A 1 284 ? 28.490 3.201 -12.462 1.00 79.44 284 TYR A C 1
ATOM 2219 O O . TYR A 1 284 ? 28.287 3.840 -11.423 1.00 79.44 284 TYR A O 1
ATOM 2227 N N . TRP A 1 285 ? 28.000 1.965 -12.610 1.00 87.75 285 TRP A N 1
ATOM 2228 C CA . TRP A 1 285 ? 27.117 1.299 -11.633 1.00 87.75 285 TRP A CA 1
ATOM 2229 C C . TRP A 1 285 ? 27.670 1.240 -10.195 1.00 87.75 285 TRP A C 1
ATOM 2231 O O . TRP A 1 285 ? 26.900 1.230 -9.232 1.00 87.75 285 TRP A O 1
ATOM 2241 N N . GLN A 1 286 ? 28.997 1.228 -10.031 1.00 91.25 286 GLN A N 1
ATOM 2242 C CA . GLN A 1 286 ? 29.672 1.147 -8.729 1.00 91.25 286 GLN A CA 1
ATOM 2243 C C . GLN A 1 286 ? 29.358 2.356 -7.838 1.00 91.25 286 GLN A C 1
ATOM 2245 O O . GLN A 1 286 ? 29.068 2.199 -6.648 1.00 91.25 286 GLN A O 1
ATOM 2250 N N . TYR A 1 287 ? 29.378 3.563 -8.412 1.00 89.31 287 TYR A N 1
ATOM 2251 C CA . TYR A 1 287 ? 29.065 4.786 -7.676 1.00 89.31 287 TYR A CA 1
ATOM 2252 C C . TYR A 1 287 ? 27.581 4.838 -7.313 1.00 89.31 287 TYR A C 1
ATOM 2254 O O . TYR A 1 287 ? 27.242 5.130 -6.165 1.00 89.31 287 TYR A O 1
ATOM 2262 N N . SER A 1 288 ? 26.701 4.449 -8.240 1.00 91.38 288 SER A N 1
ATOM 2263 C CA . SER A 1 288 ? 25.258 4.364 -7.985 1.00 91.38 288 SER A CA 1
ATOM 2264 C C . SER A 1 288 ? 24.925 3.358 -6.876 1.00 91.38 288 SER A C 1
ATOM 2266 O O . SER A 1 288 ? 24.069 3.635 -6.035 1.00 91.38 288 SER A O 1
ATOM 2268 N N . LEU A 1 289 ? 25.635 2.226 -6.798 1.00 92.69 289 LEU A N 1
ATOM 2269 C CA . LEU A 1 289 ? 25.461 1.248 -5.719 1.00 92.69 289 LEU A CA 1
ATOM 2270 C C . LEU A 1 289 ? 25.828 1.833 -4.348 1.00 92.69 289 LEU A C 1
ATOM 2272 O O . LEU A 1 289 ? 25.094 1.636 -3.377 1.00 92.69 289 LEU A O 1
ATOM 2276 N N . PHE A 1 290 ? 26.931 2.578 -4.260 1.00 93.56 290 PHE A N 1
ATOM 2277 C CA . PHE A 1 290 ? 27.313 3.259 -3.021 1.00 93.56 290 PHE A CA 1
ATOM 2278 C C . PHE A 1 290 ? 26.252 4.283 -2.592 1.00 93.56 290 PHE A C 1
ATOM 2280 O O . PHE A 1 290 ? 25.839 4.303 -1.429 1.00 93.56 290 PHE A O 1
ATOM 2287 N N . THR A 1 291 ? 25.744 5.081 -3.535 1.00 92.31 291 THR A N 1
ATOM 2288 C CA . THR A 1 291 ? 24.645 6.022 -3.278 1.00 92.31 291 THR A CA 1
ATOM 2289 C C . THR A 1 291 ? 23.380 5.309 -2.797 1.00 92.31 291 THR A C 1
ATOM 2291 O O . THR A 1 291 ? 22.752 5.772 -1.844 1.00 92.31 291 THR A O 1
ATOM 2294 N N . LEU A 1 292 ? 23.022 4.164 -3.388 1.00 94.94 292 LEU A N 1
ATOM 2295 C CA . LEU A 1 292 ? 21.870 3.367 -2.954 1.00 94.94 292 LEU A CA 1
ATOM 2296 C C . LEU A 1 292 ? 22.019 2.910 -1.497 1.00 94.94 292 LEU A C 1
ATOM 2298 O O . LEU A 1 292 ? 21.094 3.071 -0.702 1.00 94.94 292 LEU A O 1
ATOM 2302 N N . VAL A 1 293 ? 23.190 2.386 -1.125 1.00 96.12 293 VAL A N 1
ATOM 2303 C CA . VAL A 1 293 ? 23.478 1.979 0.261 1.00 96.12 293 VAL A CA 1
ATOM 2304 C C . VAL A 1 293 ? 23.378 3.169 1.214 1.00 96.12 293 VAL A C 1
ATOM 2306 O O . VAL A 1 293 ? 22.787 3.039 2.286 1.00 96.12 293 VAL A O 1
ATOM 2309 N N . MET A 1 294 ? 23.898 4.335 0.823 1.00 95.94 294 MET A N 1
ATOM 2310 C CA . MET A 1 294 ? 23.817 5.553 1.630 1.00 95.94 294 MET A CA 1
ATOM 2311 C C . MET A 1 294 ? 22.362 5.974 1.888 1.00 95.94 294 MET A C 1
ATOM 2313 O O . MET A 1 294 ? 22.022 6.296 3.026 1.00 95.94 294 MET A O 1
ATOM 2317 N N . ILE A 1 295 ? 21.494 5.920 0.870 1.00 95.50 295 ILE A N 1
ATOM 2318 C CA . ILE A 1 295 ? 20.059 6.230 1.003 1.00 95.50 295 ILE A CA 1
ATOM 2319 C C . ILE A 1 295 ? 19.386 5.261 1.981 1.00 95.50 295 ILE A C 1
ATOM 2321 O O . ILE A 1 295 ? 18.721 5.696 2.919 1.00 95.50 295 ILE A O 1
ATOM 2325 N N . LEU A 1 296 ? 19.600 3.952 1.817 1.00 96.75 296 LEU A N 1
ATOM 2326 C CA . LEU A 1 296 ? 19.012 2.937 2.699 1.00 96.75 296 LEU A CA 1
ATOM 2327 C C . LEU A 1 296 ? 19.483 3.098 4.154 1.00 96.75 296 LEU A C 1
ATOM 2329 O O . LEU A 1 296 ? 18.681 3.031 5.086 1.00 96.75 296 LEU A O 1
ATOM 2333 N N . MET A 1 297 ? 20.773 3.369 4.363 1.00 96.94 297 MET A N 1
ATOM 2334 C CA . MET A 1 297 ? 21.319 3.634 5.697 1.00 96.94 297 MET A CA 1
ATOM 2335 C C . MET A 1 297 ? 20.729 4.901 6.318 1.00 96.94 297 MET A C 1
ATOM 2337 O O . MET A 1 297 ? 20.367 4.887 7.493 1.00 96.94 297 MET A O 1
ATOM 2341 N N . PHE A 1 298 ? 20.596 5.981 5.547 1.00 96.25 298 PHE A N 1
ATOM 2342 C CA . PHE A 1 298 ? 20.019 7.238 6.023 1.00 96.25 298 PHE A CA 1
ATOM 2343 C C . PHE A 1 298 ? 18.563 7.067 6.485 1.00 96.25 298 PHE A C 1
ATOM 2345 O O . PHE A 1 298 ? 18.202 7.496 7.587 1.00 96.25 298 PHE A O 1
ATOM 2352 N N . GLU A 1 299 ? 17.739 6.377 5.694 1.00 96.56 299 GLU A N 1
ATOM 2353 C CA . GLU A 1 299 ? 16.359 6.046 6.070 1.00 96.56 299 GLU A CA 1
ATOM 2354 C C . GLU A 1 299 ? 16.322 5.140 7.310 1.00 96.56 299 GLU A C 1
ATOM 2356 O O . GLU A 1 299 ? 15.514 5.338 8.223 1.00 96.56 299 GLU A O 1
ATOM 2361 N N . GLY A 1 300 ? 17.251 4.183 7.400 1.00 96.44 300 GLY A N 1
ATOM 2362 C CA . GLY A 1 300 ? 17.390 3.288 8.548 1.00 96.44 300 GLY A CA 1
ATOM 2363 C C . GLY A 1 300 ? 17.721 4.032 9.841 1.00 96.44 300 GLY A C 1
ATOM 2364 O O . GLY A 1 300 ? 17.063 3.823 10.862 1.00 96.44 300 GLY A O 1
ATOM 2365 N N . VAL A 1 301 ? 18.693 4.948 9.805 1.00 96.62 301 VAL A N 1
ATOM 2366 C CA . VAL A 1 301 ? 19.060 5.805 10.948 1.00 96.62 301 VAL A CA 1
ATOM 2367 C C . VAL A 1 301 ? 17.890 6.701 11.355 1.00 96.62 301 VAL A C 1
ATOM 2369 O O . VAL A 1 301 ? 17.615 6.852 12.549 1.00 96.62 301 VAL A O 1
ATOM 2372 N N . THR A 1 302 ? 17.156 7.243 10.384 1.00 95.19 302 THR A N 1
ATOM 2373 C CA . THR A 1 302 ? 15.966 8.070 10.632 1.00 95.19 302 THR A CA 1
ATOM 2374 C C . THR A 1 302 ? 14.884 7.281 11.369 1.00 95.19 302 THR A C 1
ATOM 2376 O O . THR A 1 302 ? 14.360 7.740 12.389 1.00 95.19 302 THR A O 1
ATOM 2379 N N . VAL A 1 303 ? 14.587 6.059 10.921 1.00 95.69 303 VAL A N 1
ATOM 2380 C CA . VAL A 1 303 ? 13.635 5.161 11.593 1.00 95.69 303 VAL A CA 1
ATOM 2381 C C . VAL A 1 303 ? 14.123 4.753 12.980 1.00 95.69 303 VAL A C 1
ATOM 2383 O O . VAL A 1 303 ? 13.336 4.753 13.926 1.00 95.69 303 VAL A O 1
ATOM 2386 N N . PHE A 1 304 ? 15.410 4.449 13.137 1.00 95.12 304 PHE A N 1
ATOM 2387 C CA . PHE A 1 304 ? 15.983 4.084 14.432 1.00 95.12 304 PHE A CA 1
ATOM 2388 C C . PHE A 1 304 ? 15.859 5.224 15.451 1.00 95.12 304 PHE A C 1
ATOM 2390 O O . PHE A 1 304 ? 15.436 5.002 16.587 1.00 95.12 304 PHE A O 1
ATOM 2397 N N . SER A 1 305 ? 16.157 6.456 15.030 1.00 95.25 305 SER A N 1
ATOM 2398 C CA . SER A 1 305 ? 15.982 7.657 15.851 1.00 95.25 305 SER A CA 1
ATOM 2399 C C . SER A 1 305 ? 14.521 7.839 16.275 1.00 95.25 305 SER A C 1
ATOM 2401 O O . SER A 1 305 ? 14.235 8.049 17.453 1.00 95.25 305 SER A O 1
ATOM 2403 N N . ARG A 1 306 ? 13.572 7.673 15.344 1.00 93.88 306 ARG A N 1
ATOM 2404 C CA . ARG A 1 306 ? 12.130 7.732 15.642 1.00 93.88 306 ARG A CA 1
ATOM 2405 C C . ARG A 1 306 ? 11.691 6.649 16.625 1.00 93.88 306 ARG A C 1
ATOM 2407 O O . ARG A 1 306 ? 10.955 6.960 17.552 1.00 93.88 306 ARG A O 1
ATOM 2414 N N . LEU A 1 307 ? 12.150 5.409 16.445 1.00 93.38 307 LEU A N 1
ATOM 2415 C CA . LEU A 1 307 ? 11.820 4.284 17.323 1.00 93.38 307 LEU A CA 1
ATOM 2416 C C . LEU A 1 307 ? 12.331 4.500 18.750 1.00 93.38 307 LEU A C 1
ATOM 2418 O O . LEU A 1 307 ? 11.626 4.180 19.696 1.00 93.38 307 LEU A O 1
ATOM 2422 N N . LYS A 1 308 ? 13.531 5.064 18.908 1.00 91.62 308 LYS A N 1
ATOM 2423 C CA . LYS A 1 308 ? 14.108 5.372 20.224 1.00 91.62 308 LYS A CA 1
ATOM 2424 C C . LYS A 1 308 ? 13.327 6.455 20.983 1.00 91.62 308 LYS A C 1
ATOM 2426 O O . LYS A 1 308 ? 13.385 6.489 22.207 1.00 91.62 308 LYS A O 1
ATOM 2431 N N . ASN A 1 309 ? 12.638 7.337 20.261 1.00 90.88 309 ASN A N 1
ATOM 2432 C CA . ASN A 1 309 ? 11.887 8.461 20.822 1.00 90.88 309 ASN A CA 1
ATOM 2433 C C . ASN A 1 309 ? 10.390 8.157 21.053 1.00 90.88 309 ASN A C 1
ATOM 2435 O O . ASN A 1 309 ? 9.652 9.070 21.429 1.00 90.88 309 ASN A O 1
ATOM 2439 N N . LEU A 1 310 ? 9.935 6.925 20.788 1.00 84.69 310 LEU A N 1
ATOM 2440 C CA . LEU A 1 310 ? 8.564 6.449 21.030 1.00 84.69 310 LEU A CA 1
ATOM 2441 C C . LEU A 1 310 ? 8.420 5.814 22.415 1.00 84.69 310 LEU A C 1
ATOM 2443 O O . LEU A 1 310 ? 7.332 6.002 23.004 1.00 84.69 310 LEU A O 1
#

InterPro domains:
  IPR006544 P-type ATPase, subfamily V [PTHR45630] (119-309)
  IPR023298 P-type ATPase, transmembrane domain superfamily [SSF81665] (233-308)

Solvent-accessible surface area (backbone atoms only — not comparable to full-atom values): 18269 Å² total; per-residue (Å²): 130,57,56,77,47,69,55,74,86,60,59,71,46,75,46,39,20,25,73,61,69,41,95,85,68,49,89,64,57,74,84,50,53,68,54,53,54,50,50,52,53,30,51,51,47,26,60,74,29,42,21,46,56,28,54,51,54,50,52,54,37,46,76,72,69,48,65,60,67,54,68,79,48,64,73,50,75,67,54,49,50,50,49,52,53,48,51,65,66,46,69,81,62,81,85,86,82,77,88,70,85,79,68,77,74,75,85,75,61,60,64,72,38,40,32,68,66,39,50,53,50,42,52,49,52,51,52,50,55,52,48,56,56,50,43,36,74,78,27,55,65,51,33,44,64,73,49,33,42,82,45,77,52,76,89,71,32,46,28,36,40,42,31,40,30,89,96,62,66,75,56,47,75,38,63,50,45,65,54,70,42,98,86,72,47,73,45,67,43,26,36,71,57,95,92,38,52,29,39,46,46,70,42,88,88,76,60,28,37,35,32,41,54,73,70,80,90,79,82,69,58,70,67,59,64,73,70,56,86,73,77,90,41,70,69,58,46,50,54,48,40,73,70,72,48,78,99,69,92,79,78,83,78,82,51,70,69,58,54,43,52,58,51,53,67,32,74,66,50,42,50,51,52,52,51,41,54,60,53,37,75,44,98,60,32,69,60,31,50,52,51,50,51,50,51,54,50,52,54,46,51,52,42,52,55,53,62,76,73,109

Secondary structure (DSSP, 8-state):
---EEE-SSSEEEEEEEEE---TT--SS-GGGHHHHHHHHHHHHHHHHTTTHHHHHHHHHHHHTT--HHHHHSPPPHHHHHHHHHHHHHHTTS-------TT--PPPPPPTTPPPHHHHHHHHHHHHHHHHHHHHHHH-HHHHHHHHEEEES-TTT--EEEEEEPTTS---EEEE-B-PBPTTSPBPPPEEEETTEEEEEEE-TTT--EEEEEP-----S-HHHHHT------HHHHHHHHHHH-------PPPPHHHHHHHHHTSHHHHHHHHHHHHHTTSTTHHHHHHHHHHHHHHHHHHHHHHHHT-

Organism: Aphanomyces astaci (NCBI:txid112090)

Foldseek 3Di:
DFAEAEDDQFFDDKFFKDWDADPVRDPDFPVCVVLVVLLVVLVVQQQVQFQVQLVVLLVVCVVVPDDSVCVVDPDDPVRVVVVVVVCVVCVVDDDDDPPPVPPPRPDGDDSGGGDPVSVVSNVVSVVVVVVLVLCLVVDVVSVCVRTIDTDDAPVNGQWMWTCTDPPSDHIDIWGFDWDQAPVRDIAFTWTADPNWIWGWDQDPPRRHIYTYTDDDPPPDDPVCVVPDPDQDDPSSVSVVCVRVNDPDDDDDQDDLVRLLVVLCSPPVNVVQLVVLVVVCVDPPVVVSVVVNVVSSVVSSVVSVVVSVVD